Protein AF-A0A954ZCT4-F1 (afdb_monomer)

Radius of gyration: 52.87 Å; Cα contacts (8 Å, |Δi|>4): 113; chains: 1; bounding box: 126×52×164 Å

Solvent-accessible surface area (backbone atoms only — not comparable to full-atom values): 20091 Å² total; per-residue (Å²): 132,57,70,70,55,56,52,48,51,55,51,49,50,54,51,51,54,51,48,51,51,51,50,51,54,52,50,52,59,56,48,71,76,73,60,98,69,95,77,61,63,68,57,58,54,54,55,57,52,52,57,54,52,54,53,57,53,59,62,62,66,73,76,72,85,82,70,71,76,55,57,54,52,54,50,49,52,52,51,50,51,53,55,46,57,76,69,65,62,80,79,86,68,85,73,59,65,80,78,74,65,57,58,68,67,54,60,60,57,72,74,55,61,84,85,71,66,41,73,65,56,57,47,51,51,52,52,47,51,53,46,50,52,50,50,52,62,59,49,53,60,42,52,54,29,51,50,49,20,53,55,23,62,59,46,46,59,56,53,49,48,53,64,51,64,40,77,95,63,60,42,76,69,56,51,53,42,48,51,51,34,55,52,35,49,53,50,25,74,77,63,68,42,71,72,40,46,55,52,31,51,54,42,44,53,56,47,49,56,78,43,72,87,37,78,91,45,46,67,59,44,53,47,47,52,50,34,49,52,46,23,50,53,24,46,49,52,41,55,52,50,52,53,54,58,70,68,45,63,56,64,60,50,50,51,50,51,51,51,54,48,50,54,56,48,55,57,49,53,52,54,52,52,51,53,49,51,53,52,52,52,51,52,53,53,52,54,52,50,50,52,52,51,52,53,52,49,53,53,52,52,50,53,50,48,56,52,48,53,51,50,50,52,51,50,51,53,52,50,51,52,49,52,51,50,50,54,50,51,52,51,51,51,53,52,51,50,53,53,49,53,51,51,51,50,51,51,51,52,50,52,52,51,53,53,51,61,73,71,106

pLDDT: mean 76.85, std 21.65, range [31.95, 98.19]

Nearest PDB structures (foldseek):
  7zr1-assembly1_C  TM=1.776E-01  e=1.178E+00  Thermochaetoides thermophila

Mean predicted aligned error: 15.66 Å

Secondary structure (DSSP, 8-state):
--HHHHHHHHHHHHHHHHHHHHHHHHHHHHHHTT---TTSHHHHHHHHHHHHHHHHHHHHHTT----HHHHHHHHHHHHHHHHHHHTT----S---GGGT--HHHHHHHTTS-TTTS-HHHHHHHHHHHHHHHHHHHHHHHHHHHHHHHHHHHHHHHHHHHHHHH-TTT--HHHHHHHHHHHHHHHHHHHH--HHHHHHHHHHHHHHHHTTTT-GGGHHHHHHHHHHHHHHHHHHHHHHHHHHHHHHSTHHHHHHHHHHHHHHHHHHHHHHHHHHHHHHHHHHHHHHHHHHHHHHHHHHHHHHHHHHHHHHHHHHHHHHHHHHHHHHHHHHHHHHHHHHHHHHHHHHHHHHHHHHHHTT-

Foldseek 3Di:
DDPVVVVVVVVVLVVVLVVLVVVVVVVVVVVVVDDPDDPCVVVVVVVSVVVSVVSVVVVVVVPCPDQPPVVVVLVLVVVVVVLVVVLPDPPPDPPPPVVSPPVVLVSVLVPPDPPPCDPVLVVLVVVLVVLVVVLVVLVVVLVVLVVLQVVLLVVLLVLLCVQCVPPVRPDPVLVVLSVVLNVLSVVCVVPVDPVSLVVSLVSLVVSLVSCPVPPVCPVSSVVSNVSSVSNNVSSNSNVVSVVVSVPRCSVVSVVVSVVVSVVSSVVVVVVVVVVVVVVVVVVVVVVVVVVVVVVVVVVVVVVVVVVVVVVVVVVVVVVVVVVVVVVVVVVVVVVVVVVVVVVVVVVVVVVVVVVVVVVD

Sequence (360 aa):
MNNAQCSKAVFAGTLLSLAAVVVSATALVTADGRLGRHRDQSRLLGDAQRDVEAVLYATTATIQTNPHNFDLLTAAASELQQKLNVLGAPSSSSLNADALLDADALTSAARVDATLADASFRSLGRDFVREAAALLAEIEPLKSHAAIWRNSARYIPELIDHLASDERRASASRADAARHVLLALKSFEMRGSVALAERTSAQIDRYCQLFADDEHAADEVASLRRHAAAAISARQRIDEGLAQISQLPVLSNLAQLRTAHRAAGATLEGEVHEQRRWLTALAGALAAFALVSLWQLNRAARRLNDMNDSLVECVDERTGELLHRTAELERQTTELQVLRDAAVQATEAKSRFLANMSHE

Structure (mmCIF, N/CA/C/O backbone):
data_AF-A0A954ZCT4-F1
#
_entry.id   AF-A0A954ZCT4-F1
#
loop_
_atom_site.group_PDB
_atom_site.id
_atom_site.type_symbol
_atom_site.label_atom_id
_atom_site.label_alt_id
_atom_site.label_comp_id
_atom_site.label_asym_id
_atom_site.label_entity_id
_atom_site.label_seq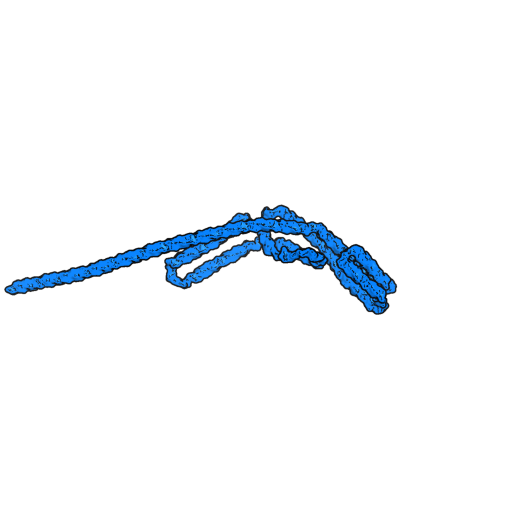_id
_atom_site.pdbx_PDB_ins_code
_atom_site.Cartn_x
_atom_site.Cartn_y
_atom_site.Cartn_z
_atom_site.occupancy
_atom_site.B_iso_or_equiv
_atom_site.auth_seq_id
_atom_site.auth_comp_id
_atom_site.auth_asym_id
_atom_site.auth_atom_id
_atom_site.pdbx_PDB_model_num
ATOM 1 N N . MET A 1 1 ? -10.484 22.111 11.979 1.00 44.56 1 MET A N 1
ATOM 2 C CA . MET A 1 1 ? -10.772 21.601 13.338 1.00 44.56 1 MET A CA 1
ATOM 3 C C . MET A 1 1 ? -9.443 21.225 13.960 1.00 44.56 1 MET A C 1
ATOM 5 O O . MET A 1 1 ? -8.741 20.418 13.371 1.00 44.56 1 MET A O 1
ATOM 9 N N . ASN A 1 2 ? -9.050 21.859 15.066 1.00 42.47 2 ASN A N 1
ATOM 10 C CA . ASN A 1 2 ? -7.742 21.612 15.694 1.00 42.47 2 ASN A CA 1
ATOM 11 C C . ASN A 1 2 ? -7.688 20.187 16.280 1.00 42.47 2 ASN A C 1
ATOM 13 O O . ASN A 1 2 ? -8.727 19.696 16.718 1.00 42.47 2 ASN A O 1
ATOM 17 N N . ASN A 1 3 ? -6.511 19.548 16.358 1.00 43.28 3 ASN A N 1
ATOM 18 C CA . ASN A 1 3 ? -6.318 18.190 16.916 1.00 43.28 3 ASN A CA 1
ATOM 19 C C . ASN A 1 3 ? -6.989 17.974 18.279 1.00 43.28 3 ASN A C 1
ATOM 21 O O . ASN A 1 3 ? -7.516 16.898 18.560 1.00 43.28 3 ASN A O 1
ATOM 25 N N . ALA A 1 4 ? -7.073 19.028 19.093 1.00 43.66 4 ALA A N 1
ATOM 26 C CA . ALA A 1 4 ? -7.805 19.002 20.352 1.00 43.66 4 ALA A CA 1
ATOM 27 C C . ALA A 1 4 ? -9.306 18.692 20.176 1.00 43.66 4 ALA A C 1
ATOM 29 O O . ALA A 1 4 ? -9.894 18.048 21.033 1.00 43.66 4 ALA A O 1
ATOM 30 N N . GLN A 1 5 ? -9.948 19.131 19.091 1.00 44.72 5 GLN A N 1
ATOM 31 C CA . GLN A 1 5 ? -11.361 18.861 18.802 1.00 44.72 5 GLN A CA 1
ATOM 32 C C . GLN A 1 5 ? -11.588 17.445 18.258 1.00 44.72 5 GLN A C 1
ATOM 34 O O . GLN A 1 5 ? -12.583 16.827 18.623 1.00 44.72 5 GLN A O 1
ATOM 39 N N . CYS A 1 6 ? -10.667 16.910 17.448 1.00 49.25 6 CYS A N 1
ATOM 40 C CA . CYS A 1 6 ? -10.772 15.538 16.938 1.00 49.25 6 CYS A CA 1
ATOM 41 C C . CYS A 1 6 ? -10.523 14.510 18.057 1.00 49.25 6 CYS A C 1
ATOM 43 O O . CYS A 1 6 ? -11.321 13.596 18.254 1.00 49.25 6 CYS A O 1
ATOM 45 N N . SER A 1 7 ? -9.501 14.743 18.890 1.00 51.09 7 SER A N 1
ATOM 46 C CA . SER A 1 7 ? -9.259 13.969 20.116 1.00 51.09 7 SER A CA 1
ATOM 47 C C . SER A 1 7 ? -10.454 14.030 21.077 1.00 51.09 7 SER A C 1
ATOM 49 O O . SER A 1 7 ? -10.893 12.994 21.572 1.00 51.09 7 SER A O 1
ATOM 51 N N . LYS A 1 8 ? -11.061 15.213 21.271 1.00 55.09 8 LYS A N 1
ATOM 52 C CA . LYS A 1 8 ? -12.284 15.364 22.081 1.00 55.09 8 LYS A CA 1
ATOM 53 C C . LYS A 1 8 ? -13.470 14.584 21.518 1.00 55.09 8 LYS A C 1
ATOM 55 O O . LYS A 1 8 ? -14.231 14.040 22.307 1.00 55.09 8 LYS A O 1
ATOM 60 N N . ALA A 1 9 ? -13.631 14.508 20.198 1.00 58.59 9 ALA A N 1
ATOM 61 C CA . ALA A 1 9 ? -14.719 13.755 19.577 1.00 58.59 9 ALA A CA 1
ATOM 62 C C . ALA A 1 9 ? -14.546 12.235 19.760 1.00 58.59 9 ALA A C 1
ATOM 64 O O . ALA A 1 9 ? -15.492 11.557 20.153 1.00 58.59 9 ALA A O 1
ATOM 65 N N . VAL A 1 10 ? -13.328 11.709 19.574 1.00 60.53 10 VAL A N 1
ATOM 66 C CA . VAL A 1 10 ? -13.023 10.284 19.816 1.00 60.53 10 VAL A CA 1
ATOM 67 C C . VAL A 1 10 ? -13.151 9.928 21.303 1.00 60.53 10 VAL A C 1
ATOM 69 O O . VAL A 1 10 ? -13.686 8.873 21.652 1.00 60.53 10 VAL A O 1
ATOM 72 N N . PHE A 1 11 ? -12.720 10.828 22.190 1.00 59.28 11 PHE A N 1
ATOM 73 C CA . PHE A 1 11 ? -12.845 10.667 23.639 1.00 59.28 11 PHE A CA 1
ATOM 74 C C . PHE A 1 11 ? -14.308 10.740 24.108 1.00 59.28 11 PHE A C 1
ATOM 76 O O . PHE A 1 11 ? -14.737 9.945 24.940 1.00 59.28 11 PHE A O 1
ATOM 83 N N . ALA A 1 12 ? -15.108 11.643 23.533 1.00 61.62 12 ALA A N 1
ATOM 84 C CA . ALA A 1 12 ? -16.543 11.724 23.799 1.00 61.62 12 ALA A CA 1
ATOM 85 C C . ALA A 1 12 ? -17.271 10.458 23.325 1.00 61.62 12 ALA A C 1
ATOM 87 O O . ALA A 1 12 ? -18.114 9.943 24.054 1.00 61.62 12 ALA A O 1
ATOM 88 N N . GLY A 1 13 ? -16.903 9.919 22.157 1.00 66.19 13 GLY A N 1
ATOM 89 C CA . GLY A 1 13 ? -17.447 8.662 21.641 1.00 66.19 13 GLY A CA 1
ATOM 90 C C . GLY A 1 13 ? -17.146 7.469 22.551 1.00 66.19 13 GLY A C 1
ATOM 91 O O . GLY A 1 13 ? -18.055 6.729 22.912 1.00 66.19 13 GLY A O 1
ATOM 92 N N . THR A 1 14 ? -15.896 7.314 22.999 1.00 63.22 14 THR A N 1
ATOM 93 C CA . THR A 1 14 ? -15.523 6.224 23.922 1.00 63.22 14 THR A CA 1
ATOM 94 C C . THR A 1 14 ? -16.185 6.360 25.293 1.00 63.22 14 THR A C 1
ATOM 96 O O . THR A 1 14 ? -16.639 5.354 25.839 1.00 63.22 14 THR A O 1
ATOM 99 N N . LEU A 1 15 ? -16.320 7.578 25.829 1.00 59.22 15 LEU A N 1
ATOM 100 C CA . LEU A 1 15 ? -17.065 7.817 27.070 1.00 59.22 15 LEU A CA 1
ATOM 101 C C . LEU A 1 15 ? -18.562 7.507 26.936 1.00 59.22 15 LEU A C 1
ATOM 103 O O . LEU A 1 15 ? -19.132 6.926 27.857 1.00 59.22 15 LEU A O 1
ATOM 107 N N . LEU A 1 16 ? -19.193 7.844 25.807 1.00 61.16 16 LEU A N 1
ATOM 108 C CA . LEU A 1 16 ? -20.601 7.526 25.538 1.00 61.16 16 LEU A CA 1
ATOM 109 C C . LEU A 1 16 ? -20.837 6.015 25.439 1.00 61.16 16 LEU A C 1
ATOM 111 O O . LEU A 1 16 ? -21.770 5.507 26.059 1.00 61.16 16 LEU A O 1
ATOM 115 N N . SER A 1 17 ? -19.964 5.286 24.740 1.00 58.50 17 SER A N 1
ATOM 116 C CA . SER A 1 17 ? -20.041 3.823 24.651 1.00 58.50 17 SER A CA 1
ATOM 117 C C . SER A 1 17 ? -19.852 3.161 26.016 1.00 58.50 17 SER A C 1
ATOM 119 O O . SER A 1 17 ? -20.577 2.232 26.369 1.00 58.50 17 SER A O 1
ATOM 121 N N . LEU A 1 18 ? -18.912 3.662 26.823 1.00 56.72 18 LEU A N 1
ATOM 122 C CA . LEU A 1 18 ? -18.672 3.138 28.164 1.00 56.72 18 LEU A CA 1
ATOM 123 C C . LEU A 1 18 ? -19.846 3.437 29.110 1.00 56.72 18 LEU A C 1
ATOM 125 O O . LEU A 1 18 ? -20.263 2.564 29.870 1.00 56.72 18 LEU A O 1
ATOM 129 N N . ALA A 1 19 ? -20.422 4.640 29.029 1.00 58.50 19 ALA A N 1
ATOM 130 C CA . ALA A 1 19 ? -21.625 5.003 29.770 1.00 58.50 19 ALA A CA 1
ATOM 131 C C . ALA A 1 19 ? -22.815 4.112 29.381 1.00 58.50 19 ALA A C 1
ATOM 133 O O . ALA A 1 19 ? -23.538 3.656 30.264 1.00 58.50 19 ALA A O 1
ATOM 134 N N . ALA A 1 20 ? -22.981 3.787 28.095 1.00 58.94 20 ALA A N 1
ATOM 135 C CA . ALA A 1 20 ? -24.028 2.879 27.627 1.00 58.94 20 ALA A CA 1
ATOM 136 C C . ALA A 1 20 ? -23.860 1.450 28.180 1.00 58.94 20 ALA A C 1
ATOM 138 O O . ALA A 1 20 ? -24.840 0.837 28.611 1.00 58.94 20 ALA A O 1
ATOM 139 N N . VAL A 1 21 ? -22.624 0.939 28.249 1.00 61.22 21 VAL A N 1
ATOM 140 C CA . VAL A 1 21 ? -22.321 -0.372 28.857 1.00 61.22 21 VAL A CA 1
ATOM 141 C C . VAL A 1 21 ? -22.617 -0.366 30.358 1.00 61.22 21 VAL A C 1
ATOM 143 O O . VAL A 1 21 ? -23.248 -1.295 30.859 1.00 61.22 21 VAL A O 1
ATOM 146 N N . VAL A 1 22 ? -22.223 0.690 31.076 1.00 57.97 22 VAL A N 1
ATOM 147 C CA . VAL A 1 22 ? -22.509 0.826 32.513 1.00 57.97 22 VAL A CA 1
ATOM 148 C C . VAL A 1 22 ? -24.014 0.917 32.759 1.00 57.97 22 VAL A C 1
ATOM 150 O O . VAL A 1 22 ? -24.528 0.194 33.609 1.00 57.97 22 VAL A O 1
ATOM 153 N N . VAL A 1 23 ? -24.750 1.732 32.000 1.00 62.53 23 VAL A N 1
ATOM 154 C CA . VAL A 1 23 ? -26.215 1.845 32.123 1.00 62.53 23 VAL A CA 1
ATOM 155 C C . VAL A 1 23 ? -26.893 0.502 31.847 1.00 62.53 23 VAL A C 1
ATOM 157 O O . VAL A 1 23 ? -27.760 0.096 32.617 1.00 62.53 23 VAL A O 1
ATOM 160 N N . SER A 1 24 ? -26.443 -0.232 30.827 1.00 58.62 24 SER A N 1
ATOM 161 C CA . SER A 1 24 ? -26.979 -1.558 30.497 1.00 58.62 24 SER A CA 1
ATOM 162 C C . SER A 1 24 ? -26.698 -2.586 31.598 1.00 58.62 24 SER A C 1
ATOM 164 O O . SER A 1 24 ? -27.596 -3.323 31.995 1.00 58.62 24 SER A O 1
ATOM 166 N N . ALA A 1 25 ? -25.487 -2.597 32.165 1.00 51.16 25 ALA A N 1
ATOM 167 C CA . ALA A 1 25 ? -25.132 -3.480 33.278 1.00 51.16 25 ALA A CA 1
ATOM 168 C C . ALA A 1 25 ? -25.910 -3.141 34.563 1.00 51.16 25 ALA A C 1
ATOM 170 O O . ALA A 1 25 ? -26.361 -4.036 35.277 1.00 51.16 25 ALA A O 1
ATOM 171 N N . THR A 1 26 ? -26.125 -1.851 34.835 1.00 51.84 26 THR A N 1
ATOM 172 C CA . THR A 1 26 ? -26.901 -1.394 35.999 1.00 51.84 26 THR A CA 1
ATOM 173 C C . THR A 1 26 ? -28.388 -1.729 35.841 1.00 51.84 26 THR A C 1
ATOM 175 O O . THR A 1 26 ? -29.033 -2.146 36.805 1.00 51.84 26 THR A O 1
ATOM 178 N N . ALA A 1 27 ? -28.928 -1.613 34.623 1.00 54.88 27 ALA A N 1
ATOM 179 C CA . ALA A 1 27 ? -30.288 -2.037 34.290 1.00 54.88 27 ALA A CA 1
ATOM 180 C C . ALA A 1 27 ? -30.466 -3.559 34.438 1.00 54.88 27 ALA A C 1
ATOM 182 O O . ALA A 1 27 ? -31.489 -4.010 34.946 1.00 54.88 27 ALA A O 1
ATOM 183 N N . LEU A 1 28 ? -29.448 -4.350 34.075 1.00 50.09 28 LEU A N 1
ATOM 184 C CA . LEU A 1 28 ? -29.464 -5.806 34.230 1.00 50.09 28 LEU A CA 1
ATOM 185 C C . LEU A 1 28 ? -29.531 -6.224 35.710 1.00 50.09 28 LEU A C 1
ATOM 187 O O . LEU A 1 28 ? -30.365 -7.042 36.085 1.00 50.09 28 LEU A O 1
ATOM 191 N N . VAL A 1 29 ? -28.703 -5.608 36.562 1.00 47.66 29 VAL A N 1
ATOM 192 C CA . VAL A 1 29 ? -28.652 -5.893 38.010 1.00 47.66 29 VAL A CA 1
ATOM 193 C C . VAL A 1 29 ? -29.926 -5.435 38.730 1.00 47.66 29 VAL A C 1
ATOM 195 O O . VAL A 1 29 ? -30.387 -6.092 39.660 1.00 47.66 29 VAL A O 1
ATOM 198 N N . THR A 1 30 ? -30.532 -4.324 38.303 1.00 50.66 30 THR A N 1
ATOM 199 C CA . THR A 1 30 ? -31.789 -3.835 38.900 1.00 50.66 30 THR A CA 1
ATOM 200 C C . THR A 1 30 ? -33.023 -4.604 38.426 1.00 50.66 30 THR A C 1
ATOM 202 O O . THR A 1 30 ? -33.986 -4.718 39.187 1.00 50.66 30 THR A O 1
ATOM 205 N N . ALA A 1 31 ? -33.000 -5.174 37.218 1.00 50.91 31 ALA A N 1
ATOM 206 C CA . ALA A 1 31 ? -34.069 -6.035 36.715 1.00 50.91 31 ALA A CA 1
ATOM 207 C C . ALA A 1 31 ? -34.114 -7.399 37.432 1.00 50.91 31 ALA A C 1
ATOM 209 O O . ALA A 1 31 ? -35.205 -7.910 37.695 1.00 50.91 31 ALA A O 1
ATOM 210 N N . ASP A 1 32 ? -32.954 -7.945 37.810 1.00 45.56 32 ASP A N 1
ATOM 211 C CA . ASP A 1 32 ? -32.838 -9.254 38.472 1.00 45.56 32 ASP A CA 1
ATOM 212 C C . ASP A 1 32 ? -33.428 -9.256 39.898 1.00 45.56 32 ASP A C 1
ATOM 214 O O . ASP A 1 32 ? -33.952 -10.256 40.377 1.00 45.56 32 ASP A O 1
ATOM 218 N N . GLY A 1 33 ? -33.447 -8.095 40.561 1.00 45.91 33 GLY A N 1
ATOM 219 C CA . GLY A 1 33 ? -34.008 -7.946 41.907 1.00 45.91 33 GLY A CA 1
ATOM 220 C C . GLY A 1 33 ? -35.531 -7.772 41.981 1.00 45.91 33 GLY A C 1
ATOM 221 O O . GLY A 1 33 ? -36.063 -7.710 43.089 1.00 45.91 33 GLY A O 1
ATOM 222 N N . ARG A 1 34 ? -36.255 -7.632 40.855 1.00 46.16 34 ARG A N 1
ATOM 223 C CA . ARG A 1 34 ? -37.687 -7.252 40.885 1.00 46.16 34 ARG A CA 1
ATOM 224 C C . ARG A 1 34 ? -38.663 -8.118 40.094 1.00 46.16 34 ARG A C 1
ATOM 226 O O . ARG A 1 34 ? -39.861 -7.959 40.319 1.00 46.16 34 ARG A O 1
ATOM 233 N N . LEU A 1 35 ? -38.241 -9.012 39.198 1.00 42.53 35 LEU A N 1
ATOM 234 C CA . LEU A 1 35 ? -39.195 -9.656 38.283 1.00 42.53 35 LEU A CA 1
ATOM 235 C C . LEU A 1 35 ? -38.937 -11.150 38.064 1.00 42.53 35 LEU A C 1
ATOM 237 O O . LEU A 1 35 ? -38.220 -11.568 37.161 1.00 42.53 35 LEU A O 1
ATOM 241 N N . GLY A 1 36 ? -39.670 -11.972 38.816 1.00 47.09 36 GLY A N 1
ATOM 242 C CA . GLY A 1 36 ? -39.979 -13.332 38.393 1.00 47.09 36 GLY A CA 1
ATOM 243 C C . GLY A 1 36 ? -40.938 -13.313 37.199 1.00 47.09 36 GLY A C 1
ATOM 244 O O . GLY A 1 36 ? -42.141 -13.171 37.398 1.00 47.09 36 GLY A O 1
ATOM 245 N N . ARG A 1 37 ? -40.413 -13.446 35.969 1.00 48.56 37 ARG A N 1
ATOM 246 C CA . ARG A 1 37 ? -41.017 -14.151 34.808 1.00 48.56 37 ARG A CA 1
ATOM 247 C C . ARG A 1 37 ? -40.144 -14.001 33.549 1.00 48.56 37 ARG A C 1
ATOM 249 O O . ARG A 1 37 ? -39.888 -12.915 33.050 1.00 48.56 37 ARG A O 1
ATOM 256 N N . HIS A 1 38 ? -39.758 -15.150 33.002 1.00 47.34 38 HIS A N 1
ATOM 257 C CA . HIS A 1 38 ? -38.598 -15.387 32.134 1.00 47.34 38 HIS A CA 1
ATOM 258 C C . HIS A 1 38 ? -38.736 -15.059 30.625 1.00 47.34 38 HIS A C 1
ATOM 260 O O . HIS A 1 38 ? -37.928 -15.552 29.842 1.00 47.34 38 HIS A O 1
ATOM 266 N N . ARG A 1 39 ? -39.739 -14.295 30.157 1.00 49.78 39 ARG A N 1
ATOM 267 C CA . ARG A 1 39 ? -40.029 -14.194 28.699 1.00 49.78 39 ARG A CA 1
ATOM 268 C C . ARG A 1 39 ? -39.690 -12.878 27.987 1.00 49.78 39 ARG A C 1
ATOM 270 O O . ARG A 1 39 ? -39.551 -12.921 26.770 1.00 49.78 39 ARG A O 1
ATOM 277 N N . ASP A 1 40 ? -39.463 -11.771 28.693 1.00 51.38 40 ASP A N 1
ATOM 278 C CA . ASP A 1 40 ? -39.169 -10.474 28.045 1.00 51.38 40 ASP A CA 1
ATOM 279 C C . ASP A 1 40 ? -37.678 -10.076 28.044 1.00 51.38 40 ASP A C 1
ATOM 281 O O . ASP A 1 40 ? -37.272 -9.181 27.302 1.00 51.38 40 ASP A O 1
ATOM 285 N N . GLN A 1 41 ? -36.822 -10.787 28.789 1.00 46.06 41 GLN A N 1
ATOM 286 C CA . GLN A 1 41 ? -35.384 -10.483 28.883 1.00 46.06 41 GLN A CA 1
ATOM 287 C C . GLN A 1 41 ? -34.619 -10.669 27.561 1.00 46.06 41 GLN A C 1
ATOM 289 O O . GLN A 1 41 ? -33.707 -9.899 27.272 1.00 46.06 41 GLN A O 1
ATOM 294 N N . SER A 1 42 ? -34.988 -11.644 26.723 1.00 46.44 42 SER A N 1
ATOM 295 C CA . SER A 1 42 ? -34.257 -11.921 25.476 1.00 46.44 42 SER A CA 1
ATOM 296 C C . SER A 1 42 ? -34.497 -10.878 24.380 1.00 46.44 42 SER A C 1
ATOM 298 O O . SER A 1 42 ? -33.647 -10.706 23.511 1.00 46.44 42 SER A O 1
ATOM 300 N N . ARG A 1 43 ? -35.635 -10.168 24.409 1.00 51.72 43 ARG A N 1
ATOM 301 C CA . ARG A 1 43 ? -35.921 -9.075 23.463 1.00 51.72 43 ARG A CA 1
ATOM 302 C C . ARG A 1 43 ? -35.148 -7.809 23.821 1.00 51.72 43 ARG A C 1
ATOM 304 O O . ARG A 1 43 ? -34.496 -7.243 22.954 1.00 51.72 43 ARG A O 1
ATOM 311 N N . LEU A 1 44 ? -35.131 -7.443 25.102 1.00 46.62 44 LEU A N 1
ATOM 312 C CA . LEU A 1 44 ? -34.395 -6.272 25.591 1.00 46.62 44 LEU A CA 1
ATOM 313 C C . LEU A 1 44 ? -32.874 -6.400 25.391 1.00 46.62 44 LEU A C 1
ATOM 315 O O . LEU A 1 44 ? -32.221 -5.424 25.034 1.00 46.62 44 LEU A O 1
ATOM 319 N N . LEU A 1 45 ? -32.317 -7.607 25.547 1.00 43.22 45 LEU A N 1
ATOM 320 C CA . LEU A 1 45 ? -30.908 -7.893 25.236 1.00 43.22 45 LEU A CA 1
ATOM 321 C C . LEU A 1 45 ? -30.593 -7.791 23.733 1.00 43.22 45 LEU A C 1
ATOM 323 O O . LEU A 1 45 ? -29.524 -7.309 23.367 1.00 43.22 45 LEU A O 1
ATOM 327 N N . GLY A 1 46 ? -31.519 -8.211 22.865 1.00 48.94 46 GLY A N 1
ATOM 328 C CA . GLY A 1 46 ? -31.339 -8.147 21.412 1.00 48.94 46 GLY A CA 1
ATOM 329 C C . GLY A 1 46 ? -31.382 -6.723 20.851 1.00 48.94 46 GLY A C 1
ATOM 330 O O . GLY A 1 46 ? -30.616 -6.403 19.943 1.00 48.94 46 GLY A O 1
ATOM 331 N N . ASP A 1 47 ? -32.235 -5.863 21.407 1.00 49.38 47 ASP A N 1
ATOM 332 C CA . ASP A 1 47 ? -32.358 -4.473 20.954 1.00 49.38 47 ASP A CA 1
ATOM 333 C C . ASP A 1 47 ? -31.173 -3.616 21.441 1.00 49.38 47 ASP A C 1
ATOM 335 O O . ASP A 1 47 ? -30.581 -2.885 20.648 1.00 49.38 47 ASP A O 1
ATOM 339 N N . ALA A 1 48 ? -30.709 -3.813 22.683 1.00 43.50 48 ALA A N 1
ATOM 340 C CA . ALA A 1 48 ? -29.514 -3.140 23.204 1.00 43.50 48 ALA A CA 1
ATOM 341 C C . ALA A 1 48 ? -28.228 -3.505 22.431 1.00 43.50 48 ALA A C 1
ATOM 343 O O . ALA A 1 48 ? -27.344 -2.666 22.260 1.00 43.50 48 ALA A O 1
ATOM 344 N N . GLN A 1 49 ? -28.118 -4.742 21.931 1.00 44.06 49 GLN A N 1
ATOM 345 C CA . GLN A 1 49 ? -26.974 -5.169 21.121 1.00 44.06 49 GLN A CA 1
ATOM 346 C C . GLN A 1 49 ? -26.966 -4.517 19.724 1.00 44.06 49 GLN A C 1
ATOM 348 O O . GLN A 1 49 ? -25.903 -4.111 19.251 1.00 44.06 49 GLN A O 1
ATOM 353 N N . ARG A 1 50 ? -28.132 -4.356 19.079 1.00 48.19 50 ARG A N 1
ATOM 354 C CA . ARG A 1 50 ? -28.235 -3.703 17.757 1.00 48.19 50 ARG A CA 1
ATOM 355 C C . ARG A 1 50 ? -27.899 -2.217 17.803 1.00 48.19 50 ARG A C 1
ATOM 357 O O . ARG A 1 50 ? -27.238 -1.719 16.892 1.00 48.19 50 ARG A O 1
ATOM 364 N N . ASP A 1 51 ? -28.309 -1.525 18.861 1.00 44.72 51 ASP A N 1
ATOM 365 C CA . ASP A 1 51 ? -28.033 -0.094 19.010 1.00 44.72 51 ASP A CA 1
ATOM 366 C C . ASP A 1 51 ? -26.530 0.178 19.207 1.00 44.72 51 ASP A C 1
ATOM 368 O O . ASP A 1 51 ? -25.997 1.160 18.686 1.00 44.72 51 ASP A O 1
ATOM 372 N N . VAL A 1 52 ? -25.805 -0.733 19.868 1.00 43.03 52 VAL A N 1
ATOM 373 C CA . VAL A 1 52 ? -24.340 -0.658 20.010 1.00 43.03 52 VAL A CA 1
ATOM 374 C C . VAL A 1 52 ? -23.621 -0.899 18.673 1.00 43.03 52 VAL A C 1
ATOM 376 O O . VAL A 1 52 ? -22.667 -0.186 18.351 1.00 43.03 52 VAL A O 1
ATOM 379 N N . GLU A 1 53 ? -24.083 -1.853 17.858 1.00 44.44 53 GLU A N 1
ATOM 380 C CA . GLU A 1 53 ? -23.500 -2.130 16.534 1.00 44.44 53 GLU A CA 1
ATOM 381 C C . GLU A 1 53 ? -23.716 -0.976 15.539 1.00 44.44 53 GLU A C 1
ATOM 383 O O . GLU A 1 53 ? -22.796 -0.617 14.796 1.00 44.44 53 GLU A O 1
ATOM 388 N N . ALA A 1 54 ? -24.889 -0.333 15.560 1.00 45.53 54 ALA A N 1
ATOM 389 C CA . ALA A 1 54 ? -25.203 0.802 14.689 1.00 45.53 54 ALA A CA 1
ATOM 390 C C . ALA A 1 54 ? -24.304 2.025 14.960 1.00 45.53 54 ALA A C 1
ATOM 392 O O . ALA A 1 54 ? -23.845 2.694 14.028 1.00 45.53 54 ALA A O 1
ATOM 393 N N . VAL A 1 55 ? -23.991 2.289 16.233 1.00 40.66 55 VAL A N 1
ATOM 394 C CA . VAL A 1 55 ? -23.107 3.393 16.644 1.00 40.66 55 VAL A CA 1
ATOM 395 C C . VAL A 1 55 ? -21.652 3.128 16.237 1.00 40.66 55 VAL A C 1
ATOM 397 O O . VAL A 1 55 ? -20.970 4.039 15.758 1.00 40.66 55 VAL A O 1
ATOM 400 N N . LEU A 1 56 ? -21.176 1.882 16.331 1.00 40.91 56 LEU A N 1
ATOM 401 C CA . LEU A 1 56 ? -19.837 1.492 15.863 1.00 40.91 56 LEU A CA 1
ATOM 402 C C . LEU A 1 56 ? -19.680 1.668 14.342 1.00 40.91 56 LEU A C 1
ATOM 404 O O . LEU A 1 56 ? -18.656 2.182 13.879 1.00 40.91 56 LEU A O 1
ATOM 408 N N . TYR A 1 57 ? -20.707 1.323 13.561 1.00 44.59 57 TYR A N 1
ATOM 409 C CA . TYR A 1 57 ? -20.677 1.465 12.101 1.00 44.59 57 TYR A CA 1
ATOM 410 C C . TYR A 1 57 ? -20.670 2.933 11.645 1.00 44.59 57 TYR A C 1
ATOM 412 O O . TYR A 1 57 ? -19.859 3.319 10.799 1.00 44.59 57 TYR A O 1
ATOM 420 N N . ALA A 1 58 ? -21.510 3.782 12.246 1.00 35.66 58 ALA A N 1
ATOM 421 C CA . ALA A 1 58 ? -21.587 5.207 11.912 1.00 35.66 58 ALA A CA 1
ATOM 422 C C . ALA A 1 58 ? -20.295 5.976 12.263 1.00 35.66 58 ALA A C 1
ATOM 424 O O . ALA A 1 58 ? -19.868 6.876 11.533 1.00 35.66 58 ALA A O 1
ATOM 425 N N . THR A 1 59 ? -19.615 5.578 13.342 1.00 36.16 59 THR A N 1
ATOM 426 C CA . THR A 1 59 ? -18.353 6.205 13.774 1.00 36.16 59 THR A CA 1
ATOM 427 C C . THR A 1 59 ? -17.192 5.873 12.826 1.00 36.16 59 THR A C 1
ATOM 429 O O . THR A 1 59 ? -16.313 6.703 12.604 1.00 36.16 59 THR A O 1
ATOM 432 N N . THR A 1 60 ? -17.224 4.696 12.194 1.00 35.69 60 THR A N 1
ATOM 433 C CA . THR A 1 60 ? -16.187 4.236 11.254 1.00 35.69 60 THR A CA 1
ATOM 434 C C . THR A 1 60 ? -16.308 4.918 9.881 1.00 35.69 60 THR A C 1
ATOM 436 O O . THR A 1 60 ? -15.298 5.245 9.257 1.00 35.69 60 THR A O 1
ATOM 439 N N . ALA A 1 61 ? -17.533 5.229 9.441 1.00 33.69 61 ALA A N 1
ATOM 440 C CA . ALA A 1 61 ? -17.809 5.862 8.146 1.00 33.69 61 ALA A CA 1
ATOM 441 C C . ALA A 1 61 ? -17.432 7.360 8.072 1.00 33.69 61 ALA A C 1
ATOM 443 O O . ALA A 1 61 ? -17.210 7.898 6.990 1.00 33.69 61 ALA A O 1
ATOM 444 N N . THR A 1 62 ? -17.307 8.047 9.211 1.00 31.95 62 THR A N 1
ATOM 445 C CA . THR A 1 62 ? -17.124 9.514 9.251 1.00 31.95 62 THR A CA 1
ATOM 446 C C . THR A 1 62 ? -15.646 9.954 9.120 1.00 31.95 62 THR A C 1
ATOM 448 O O . THR A 1 62 ? -15.346 11.141 9.057 1.00 31.95 62 THR A O 1
ATOM 451 N N . ILE A 1 63 ? -14.692 9.015 9.025 1.00 37.09 63 ILE A N 1
ATOM 452 C CA . ILE A 1 63 ? -13.232 9.282 9.041 1.00 37.09 63 ILE A CA 1
ATOM 453 C C . ILE A 1 63 ? -12.610 9.272 7.610 1.00 37.09 63 ILE A C 1
ATOM 455 O O . ILE A 1 63 ? -11.392 9.347 7.442 1.00 37.09 63 ILE A O 1
ATOM 459 N N . GLN A 1 64 ? -13.408 9.176 6.538 1.00 38.28 64 GLN A N 1
ATOM 460 C CA . GLN A 1 64 ? -12.931 8.783 5.191 1.00 38.28 64 GLN A CA 1
ATOM 461 C C . GLN A 1 64 ? -12.810 9.871 4.095 1.00 38.28 64 GLN A C 1
ATOM 463 O O . GLN A 1 64 ? -12.592 9.535 2.936 1.00 38.28 64 GLN A O 1
ATOM 468 N N . THR A 1 65 ? -12.867 11.169 4.393 1.00 35.28 65 THR A N 1
ATOM 469 C CA . THR A 1 65 ? -12.804 12.232 3.357 1.00 35.28 65 THR A CA 1
ATOM 470 C C . THR A 1 65 ? -11.526 13.075 3.545 1.00 35.28 65 THR A C 1
ATOM 472 O O . THR A 1 65 ? -11.464 13.824 4.511 1.00 35.28 65 THR A O 1
ATOM 475 N N . ASN A 1 66 ? -10.440 13.042 2.756 1.00 44.94 66 ASN A N 1
ATOM 476 C CA . ASN A 1 66 ? -10.307 12.998 1.297 1.00 44.94 66 ASN A CA 1
ATOM 477 C C . ASN A 1 66 ? -8.826 12.655 0.893 1.00 44.94 66 ASN A C 1
ATOM 479 O O . ASN A 1 66 ? -7.960 13.520 1.033 1.00 44.94 66 ASN A O 1
ATOM 483 N N . PRO A 1 67 ? -8.514 11.420 0.438 1.00 43.00 67 PRO A N 1
ATOM 484 C CA . PRO A 1 67 ? -7.153 10.920 0.129 1.00 43.00 67 PRO A CA 1
ATOM 485 C C . PRO A 1 67 ? -6.663 11.101 -1.331 1.00 43.00 67 PRO A C 1
ATOM 487 O O . PRO A 1 67 ? -5.521 10.774 -1.654 1.00 43.00 67 PRO A O 1
ATOM 490 N N . HIS A 1 68 ? -7.475 11.666 -2.227 1.00 38.78 68 HIS A N 1
ATOM 491 C CA . HIS A 1 68 ? -7.286 11.500 -3.677 1.00 38.78 68 HIS A CA 1
ATOM 492 C C . HIS A 1 68 ? -6.064 12.169 -4.336 1.00 38.78 68 HIS A C 1
ATOM 494 O O . HIS A 1 68 ? -5.731 11.818 -5.464 1.00 38.78 68 HIS A O 1
ATOM 500 N N . ASN A 1 69 ? -5.357 13.092 -3.679 1.00 41.34 69 ASN A N 1
ATOM 501 C CA . ASN A 1 69 ? -4.189 13.742 -4.297 1.00 41.34 69 ASN A CA 1
ATOM 502 C C . ASN A 1 69 ? -2.895 12.918 -4.204 1.00 41.34 69 ASN A C 1
ATOM 504 O O . ASN A 1 69 ? -1.982 13.145 -4.996 1.00 41.34 69 ASN A O 1
ATOM 508 N N . PHE A 1 70 ? -2.795 11.982 -3.256 1.00 43.53 70 PHE A N 1
ATOM 509 C CA . PHE A 1 70 ? -1.574 11.193 -3.055 1.00 43.53 70 PHE A CA 1
ATOM 510 C C . PHE A 1 70 ? -1.588 9.903 -3.877 1.00 43.53 70 PHE A C 1
ATOM 512 O O . PHE A 1 70 ? -0.572 9.569 -4.476 1.00 43.53 70 PHE A O 1
ATOM 519 N N . ASP A 1 71 ? -2.758 9.273 -4.024 1.00 45.81 71 ASP A N 1
ATOM 520 C CA . ASP A 1 71 ? -2.971 8.127 -4.920 1.00 45.81 71 ASP A CA 1
ATOM 521 C C . ASP A 1 71 ? -2.553 8.443 -6.363 1.00 45.81 71 ASP A C 1
ATOM 523 O O . ASP A 1 71 ? -1.994 7.594 -7.054 1.00 45.81 71 ASP A O 1
ATOM 527 N N . LEU A 1 72 ? -2.748 9.694 -6.801 1.00 46.16 72 LEU A N 1
ATOM 528 C CA . LEU A 1 72 ? -2.307 10.178 -8.110 1.00 46.16 72 LEU A CA 1
ATOM 529 C C . LEU A 1 72 ? -0.776 10.214 -8.248 1.00 46.16 72 LEU A C 1
ATOM 531 O O . LEU A 1 72 ? -0.263 9.931 -9.327 1.00 46.16 72 LEU A O 1
ATOM 535 N N . LEU A 1 73 ? -0.033 10.524 -7.179 1.00 45.03 73 LEU A N 1
ATOM 536 C CA . LEU A 1 73 ? 1.436 10.550 -7.191 1.00 45.03 73 LEU A CA 1
ATOM 537 C C . LEU A 1 73 ? 2.029 9.138 -7.157 1.00 45.03 73 LEU A C 1
ATOM 539 O O . LEU A 1 73 ? 2.992 8.865 -7.873 1.00 45.03 73 LEU A O 1
ATOM 543 N N . THR A 1 74 ? 1.447 8.227 -6.375 1.00 49.28 74 THR A N 1
ATOM 544 C CA . THR A 1 74 ? 1.859 6.815 -6.338 1.00 49.28 74 THR A CA 1
ATOM 545 C C . THR A 1 74 ? 1.516 6.098 -7.641 1.00 49.28 74 THR A C 1
ATOM 547 O O . THR A 1 74 ? 2.344 5.345 -8.152 1.00 49.28 74 THR A O 1
ATOM 550 N N . ALA A 1 75 ? 0.341 6.373 -8.220 1.00 51.66 75 ALA A N 1
ATOM 551 C CA . ALA A 1 75 ? -0.036 5.887 -9.545 1.00 51.66 75 ALA A CA 1
ATOM 552 C C . ALA A 1 75 ? 0.888 6.449 -10.636 1.00 51.66 75 ALA A C 1
ATOM 554 O O . ALA A 1 75 ? 1.356 5.697 -11.486 1.00 51.66 75 ALA A O 1
ATOM 555 N N . ALA A 1 76 ? 1.233 7.739 -10.576 1.00 47.56 76 ALA A N 1
ATOM 556 C CA . ALA A 1 76 ? 2.180 8.334 -11.515 1.00 47.56 76 ALA A CA 1
ATOM 557 C C . ALA A 1 76 ? 3.584 7.715 -11.390 1.00 47.56 76 ALA A C 1
ATOM 559 O O . ALA A 1 76 ? 4.214 7.433 -12.406 1.00 47.56 76 ALA A O 1
ATOM 560 N N . ALA A 1 77 ? 4.073 7.455 -10.171 1.00 47.81 77 ALA A N 1
ATOM 561 C CA . ALA A 1 77 ? 5.379 6.833 -9.945 1.00 47.81 77 ALA A CA 1
ATOM 562 C C . ALA A 1 77 ? 5.428 5.366 -10.413 1.00 47.81 77 ALA A C 1
ATOM 564 O O . ALA A 1 77 ? 6.417 4.951 -11.024 1.00 47.81 77 ALA A O 1
ATOM 565 N N . SER A 1 78 ? 4.367 4.587 -10.173 1.00 51.38 78 SER A N 1
ATOM 566 C CA . SER A 1 78 ? 4.274 3.197 -10.639 1.00 51.38 78 SER A CA 1
ATOM 567 C C . SER A 1 78 ? 4.132 3.112 -12.163 1.00 51.38 78 SER A C 1
ATOM 569 O O . SER A 1 78 ? 4.801 2.292 -12.795 1.00 51.38 78 SER A O 1
ATOM 571 N N . GLU A 1 79 ? 3.362 4.014 -12.775 1.00 52.25 79 GLU A N 1
ATOM 572 C CA . GLU A 1 79 ? 3.238 4.131 -14.229 1.00 52.25 79 GLU A CA 1
ATOM 573 C C . GLU A 1 79 ? 4.575 4.530 -14.879 1.00 52.25 79 GLU A C 1
ATOM 575 O O . GLU A 1 79 ? 4.953 3.989 -15.921 1.00 52.25 79 GLU A O 1
ATOM 580 N N . LEU A 1 80 ? 5.336 5.433 -14.252 1.00 47.97 80 LEU A N 1
ATOM 581 C CA . LEU A 1 80 ? 6.658 5.851 -14.725 1.00 47.97 80 LEU A CA 1
ATOM 582 C C . LEU A 1 80 ? 7.665 4.690 -14.649 1.00 47.97 80 LEU A C 1
ATOM 584 O O . LEU A 1 80 ? 8.385 4.442 -15.617 1.00 47.97 80 LEU A O 1
ATOM 588 N N . GLN A 1 81 ? 7.643 3.903 -13.567 1.00 50.19 81 GLN A N 1
ATOM 589 C CA . GLN A 1 81 ? 8.458 2.690 -13.433 1.00 50.19 81 GLN A CA 1
ATOM 590 C C . GLN A 1 81 ? 8.083 1.621 -14.472 1.00 50.19 81 GLN A C 1
ATOM 592 O O . GLN A 1 81 ? 8.960 1.016 -15.091 1.00 50.19 81 GLN A O 1
ATOM 597 N N . GLN A 1 82 ? 6.787 1.400 -14.708 1.00 55.94 82 GLN A N 1
ATOM 598 C CA . GLN A 1 82 ? 6.312 0.465 -15.728 1.00 55.94 82 GLN A CA 1
ATOM 599 C C . GLN A 1 82 ? 6.774 0.894 -17.128 1.00 55.94 82 GLN A C 1
ATOM 601 O O . GLN A 1 82 ? 7.254 0.064 -17.903 1.00 55.94 82 GLN A O 1
ATOM 606 N N . LYS A 1 83 ? 6.700 2.195 -17.438 1.00 49.72 83 LYS A N 1
ATOM 607 C CA . LYS A 1 83 ? 7.192 2.761 -18.703 1.00 49.72 83 LYS A CA 1
ATOM 608 C C . LYS A 1 83 ? 8.711 2.618 -18.850 1.00 49.72 83 LYS A C 1
ATOM 610 O O . LYS A 1 83 ? 9.165 2.275 -19.938 1.00 49.72 83 LYS A O 1
ATOM 615 N N . LEU A 1 84 ? 9.485 2.798 -17.776 1.00 47.09 84 LEU A N 1
ATOM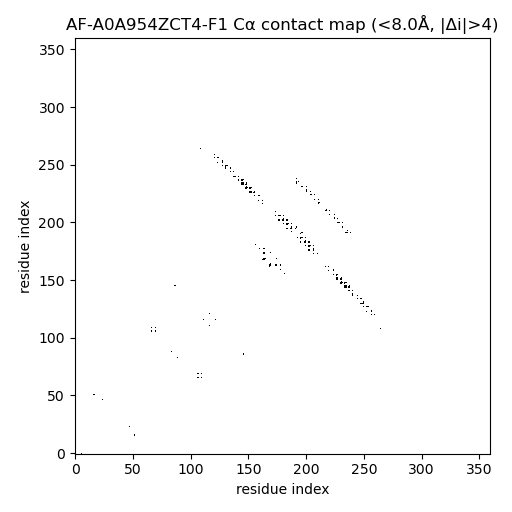 616 C CA . LEU A 1 84 ? 10.940 2.578 -17.773 1.00 47.09 84 LEU A CA 1
ATOM 617 C C . LEU A 1 84 ? 11.315 1.104 -18.006 1.00 47.09 84 LEU A C 1
ATOM 619 O O . LEU A 1 84 ? 12.231 0.821 -18.778 1.00 47.09 84 LEU A O 1
ATOM 623 N N . ASN A 1 85 ? 10.571 0.157 -17.427 1.00 50.50 85 ASN A N 1
ATOM 624 C CA . ASN A 1 85 ? 10.798 -1.277 -17.643 1.00 50.50 85 ASN A CA 1
ATOM 625 C C . ASN A 1 85 ? 10.540 -1.695 -19.107 1.00 50.50 85 ASN A C 1
ATOM 627 O O . ASN A 1 85 ? 11.278 -2.506 -19.663 1.00 50.50 85 ASN A O 1
ATOM 631 N N . VAL A 1 86 ? 9.540 -1.101 -19.770 1.00 52.84 86 VAL A N 1
ATOM 632 C CA . VAL A 1 86 ? 9.238 -1.342 -21.200 1.00 52.84 86 VAL A CA 1
ATOM 633 C C . VAL A 1 86 ? 10.332 -0.797 -22.136 1.00 52.84 86 VAL A C 1
ATOM 635 O O . VAL A 1 86 ? 10.461 -1.257 -23.277 1.00 52.84 86 VAL A O 1
ATOM 638 N N . LEU A 1 87 ? 11.141 0.159 -21.669 1.00 43.47 87 LEU A N 1
ATOM 639 C CA . LEU A 1 87 ? 12.270 0.727 -22.414 1.00 43.47 87 LEU A CA 1
ATOM 640 C C . LEU A 1 87 ? 13.557 -0.115 -22.313 1.00 43.47 87 LEU A C 1
ATOM 642 O O . LEU A 1 87 ? 14.533 0.205 -22.985 1.00 43.47 87 LEU A O 1
ATOM 646 N N . GLY A 1 88 ? 13.558 -1.219 -21.553 1.00 40.16 88 GLY A N 1
ATOM 647 C CA . GLY A 1 88 ? 14.678 -2.166 -21.521 1.00 40.16 88 GLY A CA 1
ATOM 648 C C . GLY A 1 88 ? 15.888 -1.698 -20.707 1.00 40.16 88 GLY A C 1
ATOM 649 O O . GLY A 1 88 ? 17.006 -2.134 -20.982 1.00 40.16 88 GLY A O 1
ATOM 650 N N . ALA A 1 89 ? 15.684 -0.827 -19.712 1.00 42.31 89 ALA A N 1
ATOM 651 C CA . ALA A 1 89 ? 16.721 -0.515 -18.732 1.00 42.31 89 ALA A CA 1
ATOM 652 C C . ALA A 1 89 ? 17.176 -1.815 -18.025 1.00 42.31 89 ALA A C 1
ATOM 654 O O . ALA A 1 89 ? 16.323 -2.611 -17.620 1.00 42.31 89 ALA A O 1
ATOM 655 N N . PRO A 1 90 ? 18.491 -2.077 -17.894 1.00 39.44 90 PRO A N 1
ATOM 656 C CA . PRO A 1 90 ? 18.992 -3.322 -17.324 1.00 39.44 90 PRO A CA 1
ATOM 657 C C . PRO A 1 90 ? 18.502 -3.494 -15.881 1.00 39.44 90 PRO A C 1
ATOM 659 O O . PRO A 1 90 ? 18.751 -2.666 -15.009 1.00 39.44 90 PRO A O 1
ATOM 662 N N . SER A 1 91 ? 17.826 -4.613 -15.634 1.00 41.56 91 SER A N 1
ATOM 663 C CA . SER A 1 91 ? 17.180 -5.018 -14.381 1.00 41.56 91 SER A CA 1
ATOM 664 C C . SER A 1 91 ? 18.154 -5.404 -13.254 1.00 41.56 91 SER A C 1
ATOM 666 O O . SER A 1 91 ? 17.818 -6.212 -12.392 1.00 41.56 91 SER A O 1
ATOM 668 N N . SER A 1 92 ? 19.378 -4.868 -13.245 1.00 37.91 92 SER A N 1
ATOM 669 C CA . SER A 1 92 ? 20.405 -5.212 -12.251 1.00 37.91 92 SER A CA 1
ATOM 670 C C . SER A 1 92 ? 20.247 -4.492 -10.906 1.00 37.91 92 SER A C 1
ATOM 672 O O . SER A 1 92 ? 21.037 -4.737 -9.998 1.00 37.91 92 SER A O 1
ATOM 674 N N . SER A 1 93 ? 19.239 -3.633 -10.738 1.00 38.94 93 SER A N 1
ATOM 675 C CA . SER A 1 93 ? 18.824 -3.120 -9.431 1.00 38.94 93 SER A CA 1
ATOM 676 C C . SER A 1 93 ? 17.494 -3.761 -9.032 1.00 38.94 93 SER A C 1
ATOM 678 O O . SER A 1 93 ? 16.436 -3.463 -9.580 1.00 38.94 93 SER A O 1
ATOM 680 N N . SER A 1 94 ? 17.546 -4.672 -8.064 1.00 38.38 94 SER A N 1
ATOM 681 C CA . SER A 1 94 ? 16.382 -5.261 -7.404 1.00 38.38 94 SER A CA 1
ATOM 682 C C . SER A 1 94 ? 15.623 -4.199 -6.595 1.00 38.38 94 SER A C 1
ATOM 684 O O . SER A 1 94 ? 15.706 -4.115 -5.370 1.00 38.38 94 SER A O 1
ATOM 686 N N . LEU A 1 95 ? 14.854 -3.357 -7.282 1.00 42.75 95 LEU A N 1
ATOM 687 C CA . LEU A 1 95 ? 13.764 -2.604 -6.676 1.00 42.75 95 LEU A CA 1
ATOM 688 C C . LEU A 1 95 ? 12.653 -3.607 -6.344 1.00 42.75 95 LEU A C 1
ATOM 690 O O . LEU A 1 95 ? 11.843 -3.958 -7.196 1.00 42.75 95 LEU A O 1
ATOM 694 N N . ASN A 1 96 ? 12.674 -4.114 -5.107 1.00 40.47 96 ASN A N 1
ATOM 695 C CA . ASN A 1 96 ? 11.639 -4.980 -4.538 1.00 40.47 96 ASN A CA 1
ATOM 696 C C . ASN A 1 96 ? 10.248 -4.366 -4.773 1.00 40.47 96 ASN A C 1
ATOM 698 O O . ASN A 1 96 ? 9.887 -3.380 -4.126 1.00 40.47 96 ASN A O 1
ATOM 702 N N . ALA A 1 97 ? 9.481 -4.965 -5.686 1.00 41.62 97 ALA A N 1
ATOM 703 C CA . ALA A 1 97 ? 8.122 -4.560 -6.039 1.00 41.62 97 ALA A CA 1
ATOM 704 C C . ALA A 1 97 ? 7.158 -4.639 -4.839 1.00 41.62 97 ALA A C 1
ATOM 706 O O . ALA A 1 97 ? 6.282 -3.787 -4.705 1.00 41.62 97 ALA A O 1
ATOM 707 N N . ASP A 1 98 ? 7.402 -5.561 -3.902 1.00 39.28 98 ASP A N 1
ATOM 708 C CA . ASP A 1 98 ? 6.617 -5.699 -2.666 1.00 39.28 98 ASP A CA 1
ATOM 709 C C . ASP A 1 98 ? 6.790 -4.514 -1.699 1.00 39.28 98 ASP A C 1
ATOM 711 O O . ASP A 1 98 ? 5.934 -4.266 -0.861 1.00 39.28 98 ASP A O 1
ATOM 715 N N . ALA A 1 99 ? 7.857 -3.718 -1.838 1.00 47.78 99 ALA A N 1
ATOM 716 C CA . ALA A 1 99 ? 8.079 -2.522 -1.020 1.00 47.78 99 ALA A CA 1
ATOM 717 C C . ALA A 1 99 ? 7.484 -1.237 -1.632 1.00 47.78 99 ALA A C 1
ATOM 719 O O . ALA A 1 99 ? 7.665 -0.157 -1.060 1.00 47.78 99 ALA A O 1
ATOM 720 N N . LEU A 1 100 ? 6.856 -1.333 -2.811 1.00 41.62 100 LEU A N 1
ATOM 721 C CA . LEU A 1 100 ? 6.231 -0.217 -3.534 1.00 41.62 100 LEU A CA 1
ATOM 722 C C . LEU A 1 100 ? 4.693 -0.237 -3.442 1.00 41.62 100 LEU A C 1
ATOM 724 O O . LEU A 1 100 ? 4.060 0.760 -3.776 1.00 41.62 100 LEU A O 1
ATOM 728 N N . LEU A 1 101 ? 4.113 -1.355 -2.994 1.00 42.81 101 LEU A N 1
ATOM 729 C CA . LEU A 1 101 ? 2.671 -1.629 -2.987 1.00 42.81 101 LEU A CA 1
ATOM 730 C C . LEU A 1 101 ? 2.044 -1.647 -1.587 1.00 42.81 101 LEU A C 1
ATOM 732 O O . LEU A 1 101 ? 0.924 -2.124 -1.431 1.00 42.81 101 LEU A O 1
ATOM 736 N N . ASP A 1 102 ? 2.709 -1.085 -0.576 1.00 46.59 102 ASP A N 1
ATOM 737 C CA . ASP A 1 102 ? 2.072 -0.862 0.726 1.00 46.59 102 ASP A CA 1
ATOM 738 C C . ASP A 1 102 ? 1.236 0.431 0.683 1.00 46.59 102 ASP A C 1
ATOM 740 O O . ASP A 1 102 ? 1.565 1.466 1.270 1.00 46.59 102 ASP A O 1
ATOM 744 N N . ALA A 1 103 ? 0.190 0.393 -0.147 1.00 43.91 103 ALA A N 1
ATOM 745 C CA . ALA A 1 103 ? -0.737 1.499 -0.355 1.00 43.91 103 ALA A CA 1
ATOM 746 C C . ALA A 1 103 ? -1.440 1.882 0.958 1.00 43.91 103 ALA A C 1
ATOM 748 O O . ALA A 1 103 ? -1.626 3.069 1.213 1.00 43.91 103 ALA A O 1
ATOM 749 N N . ASP A 1 104 ? -1.709 0.902 1.830 1.00 40.25 104 ASP A N 1
ATOM 750 C CA . ASP A 1 104 ? -2.337 1.108 3.139 1.00 40.25 104 ASP A CA 1
ATOM 751 C C . ASP A 1 104 ? -1.438 1.899 4.105 1.00 40.25 104 ASP A C 1
ATOM 753 O O . ASP A 1 104 ? -1.914 2.849 4.745 1.00 40.25 104 ASP A O 1
ATOM 757 N N . ALA A 1 105 ? -0.130 1.602 4.150 1.00 46.97 105 ALA A N 1
ATOM 758 C CA . ALA A 1 105 ? 0.841 2.384 4.921 1.00 46.97 105 ALA A CA 1
ATOM 759 C C . ALA A 1 105 ? 0.906 3.851 4.448 1.00 46.97 105 ALA A C 1
ATOM 761 O O . ALA A 1 105 ? 0.996 4.770 5.266 1.00 46.97 105 ALA A O 1
ATOM 762 N N . LEU A 1 106 ? 0.764 4.098 3.142 1.00 44.06 106 LEU A N 1
ATOM 763 C CA . LEU A 1 106 ? 0.832 5.439 2.550 1.00 44.06 106 LEU A CA 1
ATOM 764 C C . LEU A 1 106 ? -0.461 6.257 2.736 1.00 44.06 106 LEU A C 1
ATOM 766 O O . LEU A 1 106 ? -0.380 7.456 3.013 1.00 44.06 106 LEU A O 1
ATOM 770 N N . THR A 1 107 ? -1.646 5.634 2.698 1.00 43.47 107 THR A N 1
ATOM 771 C CA . THR A 1 107 ? -2.917 6.308 3.044 1.00 43.47 107 THR A CA 1
ATOM 772 C C . THR A 1 107 ? -2.989 6.729 4.511 1.00 43.47 107 THR A C 1
ATOM 774 O O . THR A 1 107 ? -3.588 7.760 4.826 1.00 43.47 107 THR A O 1
ATOM 777 N N . SER A 1 108 ? -2.355 5.980 5.421 1.00 45.50 108 SER A N 1
ATOM 778 C CA . SER A 1 108 ? -2.295 6.358 6.840 1.00 45.50 108 SER A CA 1
ATOM 779 C C . SER A 1 108 ? -1.445 7.615 7.090 1.00 45.50 108 SER A C 1
ATOM 781 O O . SER A 1 108 ? -1.784 8.422 7.958 1.00 45.50 108 SER A O 1
ATOM 783 N N . ALA A 1 109 ? -0.422 7.857 6.262 1.00 45.84 109 ALA A N 1
ATOM 784 C CA . ALA A 1 109 ? 0.455 9.024 6.355 1.00 45.84 109 ALA A CA 1
ATOM 785 C C . ALA A 1 109 ? -0.180 10.326 5.822 1.00 45.84 109 ALA A C 1
ATOM 787 O O . ALA A 1 109 ? 0.202 11.416 6.245 1.00 45.84 109 ALA A O 1
ATOM 788 N N . ALA A 1 110 ? -1.194 10.248 4.952 1.00 43.34 110 ALA A N 1
ATOM 789 C CA . ALA A 1 110 ? -1.914 11.425 4.446 1.00 43.34 110 ALA A CA 1
ATOM 790 C C . ALA A 1 110 ? -2.842 12.084 5.493 1.00 43.34 110 ALA A C 1
ATOM 792 O O . ALA A 1 110 ? -3.302 13.208 5.292 1.00 43.34 110 ALA A O 1
ATOM 793 N N . ARG A 1 111 ? -3.106 11.412 6.626 1.00 48.56 111 ARG A N 1
ATOM 794 C CA . ARG A 1 111 ? -3.866 11.962 7.769 1.00 48.56 111 ARG A CA 1
ATOM 795 C C . ARG A 1 111 ? -3.027 12.842 8.700 1.00 48.56 111 ARG A C 1
ATOM 797 O O . ARG A 1 111 ? -3.569 13.409 9.647 1.00 48.56 111 ARG A O 1
ATOM 804 N N . VAL A 1 112 ? -1.727 12.952 8.447 1.00 45.91 112 VAL A N 1
ATOM 805 C CA . VAL A 1 112 ? -0.787 13.649 9.319 1.00 45.91 112 VAL A CA 1
ATOM 806 C C . VAL A 1 112 ? -0.821 15.141 9.036 1.00 45.91 112 VAL A C 1
ATOM 808 O O . VAL A 1 112 ? -0.672 15.585 7.902 1.00 45.91 112 VAL A O 1
ATOM 811 N N . ASP A 1 113 ? -1.024 15.888 10.112 1.00 45.81 113 ASP A N 1
ATOM 812 C CA . ASP A 1 113 ? -1.048 17.337 10.237 1.00 45.81 113 ASP A CA 1
ATOM 813 C C . ASP A 1 113 ? -0.373 18.119 9.089 1.00 45.81 113 ASP A C 1
ATOM 815 O O . ASP A 1 113 ? 0.847 18.303 9.032 1.00 45.81 113 ASP A O 1
ATOM 819 N N . ALA A 1 114 ? -1.202 18.680 8.203 1.00 46.84 114 ALA A N 1
ATOM 820 C CA . ALA A 1 114 ? -0.799 19.598 7.132 1.00 46.84 114 ALA A CA 1
ATOM 821 C C . ALA A 1 114 ? -0.092 20.876 7.646 1.00 46.84 114 ALA A C 1
ATOM 823 O O . ALA A 1 114 ? 0.365 21.704 6.852 1.00 46.84 114 ALA A O 1
ATOM 824 N N . THR A 1 115 ? -0.008 21.060 8.966 1.00 49.97 115 THR A N 1
ATOM 825 C CA . THR A 1 115 ? 0.583 22.233 9.610 1.00 49.97 115 THR A CA 1
ATOM 826 C C . THR A 1 115 ? 2.056 22.056 9.993 1.00 49.97 115 THR A C 1
ATOM 828 O O . THR A 1 115 ? 2.769 23.057 10.026 1.00 49.97 115 THR A O 1
ATOM 831 N N . LEU A 1 116 ? 2.542 20.820 10.184 1.00 44.84 116 LEU A N 1
ATOM 832 C CA . LEU A 1 116 ? 3.929 20.530 10.596 1.00 44.84 116 LEU A CA 1
ATOM 833 C C . LEU A 1 116 ? 4.738 19.731 9.565 1.00 44.84 116 LEU A C 1
ATOM 835 O O . LEU A 1 116 ? 5.958 19.640 9.696 1.00 44.84 116 LEU A O 1
ATOM 839 N N . ALA A 1 117 ? 4.100 19.223 8.502 1.00 50.69 117 ALA A N 1
ATOM 840 C CA . ALA A 1 117 ? 4.809 18.783 7.304 1.00 50.69 117 ALA A CA 1
ATOM 841 C C . ALA A 1 117 ? 5.467 20.003 6.627 1.00 50.69 117 ALA A C 1
ATOM 843 O O . ALA A 1 117 ? 4.854 20.800 5.901 1.00 50.69 117 ALA A O 1
ATOM 844 N N . ASP A 1 118 ? 6.727 20.130 7.011 1.00 66.00 118 ASP A N 1
ATOM 845 C CA . ASP A 1 118 ? 7.709 21.182 6.854 1.00 66.00 118 ASP A CA 1
ATOM 846 C C . ASP A 1 118 ? 7.679 21.906 5.497 1.00 66.00 118 ASP A C 1
ATOM 848 O O . ASP A 1 118 ? 7.415 21.313 4.443 1.00 66.00 118 ASP A O 1
ATOM 852 N N . ALA A 1 119 ? 7.995 23.204 5.502 1.00 69.69 119 ALA A N 1
ATOM 853 C CA . ALA A 1 119 ? 8.167 23.984 4.273 1.00 69.69 119 ALA A CA 1
ATOM 854 C C . ALA A 1 119 ? 9.161 23.297 3.314 1.00 69.69 119 ALA A C 1
ATOM 856 O O . ALA A 1 119 ? 8.967 23.345 2.097 1.00 69.69 119 ALA A O 1
ATOM 857 N N . SER A 1 120 ? 10.136 22.577 3.881 1.00 70.50 120 SER A N 1
ATOM 858 C CA . SER A 1 120 ? 11.099 21.709 3.201 1.00 70.50 120 SER A CA 1
ATOM 859 C C . SER A 1 120 ? 10.449 20.546 2.444 1.00 70.50 120 SER A C 1
ATOM 861 O O . SER A 1 120 ? 10.832 20.262 1.314 1.00 70.50 120 SER A O 1
ATOM 863 N N . PHE A 1 121 ? 9.431 19.881 3.005 1.00 74.44 121 PHE A N 1
ATOM 864 C CA . PHE A 1 121 ? 8.733 18.790 2.311 1.00 74.44 121 PHE A CA 1
ATOM 865 C C . PHE A 1 121 ? 7.905 19.330 1.140 1.00 74.44 121 PHE A C 1
ATOM 867 O O . PHE A 1 121 ? 7.871 18.745 0.059 1.00 74.44 121 PHE A O 1
ATOM 874 N N . ARG A 1 122 ? 7.283 20.502 1.322 1.00 77.75 122 ARG A N 1
ATOM 875 C CA . ARG A 1 122 ? 6.536 21.184 0.255 1.00 77.75 122 ARG A CA 1
ATOM 876 C C . ARG A 1 122 ? 7.438 21.744 -0.843 1.00 77.75 122 ARG A C 1
ATOM 878 O O . ARG A 1 122 ? 7.017 21.775 -1.999 1.00 77.75 122 ARG A O 1
ATOM 885 N N . SER A 1 123 ? 8.644 22.219 -0.529 1.00 82.25 123 SER A N 1
ATOM 886 C CA . SER A 1 123 ? 9.620 22.585 -1.563 1.00 82.25 123 SER A CA 1
ATOM 887 C C . SER A 1 123 ? 10.123 21.345 -2.292 1.00 82.25 123 SER A C 1
ATOM 889 O O . SER A 1 123 ? 10.003 21.310 -3.511 1.00 82.25 123 SER A O 1
ATOM 891 N N . LEU A 1 124 ? 10.525 20.293 -1.567 1.00 81.25 124 LEU A N 1
ATOM 892 C CA . LEU A 1 124 ? 11.010 19.043 -2.160 1.00 81.25 124 LEU A CA 1
ATOM 893 C C . LEU A 1 124 ? 9.958 18.399 -3.075 1.00 81.25 124 LEU A C 1
ATOM 895 O O . LEU A 1 124 ? 10.277 17.956 -4.171 1.00 81.25 124 LEU A O 1
ATOM 899 N N . GLY A 1 125 ? 8.686 18.402 -2.665 1.00 77.06 125 GLY A N 1
ATOM 900 C CA . GLY A 1 125 ? 7.583 17.902 -3.486 1.00 77.06 125 GLY A CA 1
ATOM 901 C C . GLY A 1 125 ? 7.356 18.728 -4.756 1.00 77.06 125 GLY A C 1
ATOM 902 O O . GLY A 1 125 ? 7.121 18.163 -5.820 1.00 77.06 125 GLY A O 1
ATOM 903 N N . ARG A 1 126 ? 7.461 20.063 -4.682 1.00 83.12 126 ARG A N 1
ATOM 904 C CA . ARG A 1 126 ? 7.351 20.929 -5.871 1.00 83.12 126 ARG A CA 1
ATOM 905 C C . ARG A 1 126 ? 8.518 20.730 -6.833 1.00 83.12 126 ARG A C 1
ATOM 907 O O . ARG A 1 126 ? 8.288 20.676 -8.040 1.00 83.12 126 ARG A O 1
ATOM 914 N N . ASP A 1 127 ? 9.730 20.614 -6.303 1.00 82.94 127 ASP A N 1
ATOM 915 C CA . ASP A 1 127 ? 10.930 20.372 -7.102 1.00 82.94 127 ASP A CA 1
ATOM 916 C C . ASP A 1 127 ? 10.855 18.992 -7.763 1.00 82.94 127 ASP A C 1
ATOM 918 O O . ASP A 1 127 ? 11.018 18.893 -8.976 1.00 82.94 127 ASP A O 1
ATOM 922 N N . PHE A 1 128 ? 10.426 17.962 -7.025 1.00 80.75 128 PHE A N 1
ATOM 923 C CA . PHE A 1 128 ? 10.169 16.633 -7.577 1.00 80.75 128 PHE A CA 1
ATOM 924 C C . PHE A 1 128 ? 9.131 16.650 -8.705 1.00 80.75 128 PHE A C 1
ATOM 926 O O . PHE A 1 128 ? 9.373 16.070 -9.757 1.00 80.75 128 PHE A O 1
ATOM 933 N N . VAL A 1 129 ? 7.989 17.328 -8.536 1.00 80.44 129 VAL A N 1
ATOM 934 C CA . VAL A 1 129 ? 6.961 17.409 -9.593 1.00 80.44 129 VAL A CA 1
ATOM 935 C C . VAL A 1 129 ? 7.503 18.111 -10.838 1.00 80.44 129 VAL A C 1
ATOM 937 O O . VAL A 1 129 ? 7.251 17.659 -11.955 1.00 80.44 129 VAL A O 1
ATOM 940 N N . ARG A 1 130 ? 8.270 19.195 -10.668 1.00 84.44 130 ARG A N 1
ATOM 941 C CA . ARG A 1 130 ? 8.898 19.906 -11.790 1.00 84.44 130 ARG A CA 1
ATOM 942 C C . ARG A 1 130 ? 9.901 19.014 -12.520 1.00 84.44 130 ARG A C 1
ATOM 944 O O . ARG A 1 130 ? 9.891 18.967 -13.747 1.00 84.44 130 ARG A O 1
ATOM 951 N N . GLU A 1 131 ? 10.742 18.300 -11.783 1.00 82.50 131 GLU A N 1
ATOM 952 C CA . GLU A 1 131 ? 11.739 17.397 -12.357 1.00 82.50 131 GLU A CA 1
ATOM 953 C C . GLU A 1 131 ? 11.105 16.158 -12.999 1.00 82.50 131 GLU A C 1
ATOM 955 O O . GLU A 1 131 ? 11.543 15.730 -14.061 1.00 82.50 131 GLU A O 1
ATOM 960 N N . ALA A 1 132 ? 10.035 15.614 -12.417 1.00 79.25 132 ALA A N 1
ATOM 961 C CA . ALA A 1 132 ? 9.269 14.517 -12.998 1.00 79.25 132 ALA A CA 1
ATOM 962 C C . ALA A 1 132 ? 8.575 14.943 -14.300 1.00 79.25 132 ALA A C 1
ATOM 964 O O . ALA A 1 132 ? 8.540 14.176 -15.261 1.00 79.25 132 ALA A O 1
ATOM 965 N N . ALA A 1 133 ? 8.063 16.176 -14.366 1.00 81.00 133 ALA A N 1
ATOM 966 C CA . ALA A 1 133 ? 7.520 16.737 -15.599 1.00 81.00 133 ALA A CA 1
ATOM 967 C C . ALA A 1 133 ? 8.607 16.908 -16.675 1.00 81.00 133 ALA A C 1
ATOM 969 O O . ALA A 1 133 ? 8.370 16.563 -17.832 1.00 81.00 133 ALA A O 1
ATOM 970 N N . ALA A 1 134 ? 9.803 17.375 -16.297 1.00 82.75 134 ALA A N 1
ATOM 971 C CA . ALA A 1 134 ? 10.948 17.446 -17.206 1.00 82.75 134 ALA A CA 1
ATOM 972 C C . ALA A 1 134 ? 11.360 16.049 -17.703 1.00 82.75 134 ALA A C 1
ATOM 974 O O . ALA A 1 134 ? 11.525 15.843 -18.900 1.00 82.75 134 ALA A O 1
ATOM 975 N N . LEU A 1 135 ? 11.420 15.060 -16.808 1.00 82.75 135 LEU A N 1
ATOM 976 C CA . LEU A 1 135 ? 11.696 13.667 -17.154 1.00 82.75 135 LEU A CA 1
ATOM 977 C C . LEU A 1 135 ? 10.656 13.101 -18.133 1.00 82.75 135 LEU A C 1
ATOM 979 O O . LEU A 1 135 ? 11.015 12.441 -19.103 1.00 82.75 135 LEU A O 1
ATOM 983 N N . LEU A 1 136 ? 9.367 13.360 -17.903 1.00 82.81 136 LEU A N 1
ATOM 984 C CA . LEU A 1 136 ? 8.296 12.933 -18.806 1.00 82.81 136 LEU A CA 1
ATOM 985 C C . LEU A 1 136 ? 8.425 13.573 -20.192 1.00 82.81 136 LEU A C 1
ATOM 987 O O . LEU A 1 136 ? 8.202 12.888 -21.192 1.00 82.81 136 LEU A O 1
ATOM 991 N N . ALA A 1 137 ? 8.810 14.850 -20.252 1.00 85.38 137 ALA A N 1
ATOM 992 C CA . ALA A 1 137 ? 9.064 15.543 -21.510 1.00 85.38 137 ALA A CA 1
ATOM 993 C C . ALA A 1 137 ? 10.238 14.921 -22.290 1.00 85.38 137 ALA A C 1
ATOM 995 O O . ALA A 1 137 ? 10.142 14.812 -23.508 1.00 85.38 137 ALA A O 1
ATOM 996 N N . GLU A 1 138 ? 11.283 14.442 -21.604 1.00 86.81 138 GLU A N 1
ATOM 997 C CA . GLU A 1 138 ? 12.421 13.733 -22.219 1.00 86.81 138 GLU A CA 1
ATOM 998 C C . GLU A 1 138 ? 12.094 12.281 -22.615 1.00 86.81 138 GLU A C 1
ATOM 1000 O O . GLU A 1 138 ? 12.616 11.752 -23.596 1.00 86.81 138 GLU A O 1
ATOM 1005 N N . ILE A 1 139 ? 11.189 11.610 -21.897 1.00 88.25 139 ILE A N 1
ATOM 1006 C CA . ILE A 1 139 ? 10.782 10.231 -22.215 1.00 88.25 139 ILE A CA 1
ATOM 1007 C C . ILE A 1 139 ? 9.956 10.162 -23.508 1.00 88.25 139 ILE A C 1
ATOM 1009 O O . ILE A 1 139 ? 10.032 9.174 -24.242 1.00 88.25 139 ILE A O 1
ATOM 1013 N N . GLU A 1 140 ? 9.148 11.179 -23.802 1.00 89.50 140 GLU A N 1
ATOM 1014 C CA . GLU A 1 140 ? 8.267 11.172 -24.972 1.00 89.50 140 GLU A CA 1
ATOM 1015 C C . GLU A 1 140 ? 9.004 11.056 -26.325 1.00 89.50 140 GLU A C 1
ATOM 1017 O O . GLU A 1 140 ? 8.656 10.160 -27.104 1.00 89.50 140 GLU A O 1
ATOM 1022 N N . PRO A 1 141 ? 10.055 11.848 -26.629 1.00 91.62 141 PRO A N 1
ATOM 1023 C CA . PRO A 1 141 ? 10.837 11.654 -27.848 1.00 91.62 141 PRO A CA 1
ATOM 1024 C C . PRO A 1 141 ? 11.514 10.278 -27.881 1.00 91.62 141 PRO A C 1
ATOM 1026 O O . PRO A 1 141 ? 11.518 9.639 -28.935 1.00 91.62 141 PRO A O 1
ATOM 1029 N N . LEU A 1 142 ? 11.982 9.759 -26.738 1.00 92.19 142 LEU A N 1
ATOM 1030 C CA . LEU A 1 142 ? 12.616 8.437 -26.673 1.00 92.19 142 LEU A CA 1
ATOM 1031 C C . LEU A 1 142 ? 11.671 7.305 -27.070 1.00 92.19 142 LEU A C 1
ATOM 1033 O O . LEU A 1 142 ? 12.114 6.344 -27.698 1.00 92.19 142 LEU A O 1
ATOM 1037 N N . LYS A 1 143 ? 10.369 7.413 -26.781 1.00 91.25 143 LYS A N 1
ATOM 1038 C CA . LYS A 1 143 ? 9.376 6.439 -27.271 1.00 91.25 143 LYS A CA 1
ATOM 1039 C C . LYS A 1 143 ? 9.302 6.430 -28.793 1.00 91.25 143 LYS A C 1
ATOM 1041 O O . LYS A 1 143 ? 9.243 5.357 -29.393 1.00 91.25 143 LYS A O 1
ATOM 1046 N N . SER A 1 144 ? 9.322 7.611 -29.411 1.00 94.81 144 SER A N 1
ATOM 1047 C CA . SER A 1 144 ? 9.314 7.750 -30.868 1.00 94.81 144 SER A CA 1
ATOM 1048 C C . SER A 1 144 ? 10.575 7.134 -31.483 1.00 94.81 144 SER A C 1
ATOM 1050 O O . SER A 1 144 ? 10.480 6.302 -32.388 1.00 94.81 144 SER A O 1
ATOM 1052 N N . HIS A 1 145 ? 11.759 7.428 -30.932 1.00 95.12 145 HIS A N 1
ATOM 1053 C CA . HIS A 1 145 ? 13.012 6.808 -31.385 1.00 95.12 145 HIS A CA 1
ATOM 1054 C C . HIS A 1 145 ? 13.025 5.295 -31.155 1.00 95.12 145 HIS A C 1
ATOM 1056 O O . HIS A 1 145 ? 13.428 4.549 -32.046 1.00 95.12 145 HIS A O 1
ATOM 1062 N N . ALA A 1 146 ? 12.513 4.812 -30.022 1.00 93.56 146 ALA A N 1
ATOM 1063 C CA . ALA A 1 146 ? 12.390 3.383 -29.746 1.00 93.56 146 ALA A CA 1
ATOM 1064 C C . ALA A 1 146 ? 11.473 2.677 -30.753 1.00 93.56 146 ALA A C 1
ATOM 1066 O O . ALA A 1 146 ? 11.786 1.569 -31.191 1.00 93.56 146 ALA A O 1
ATOM 1067 N N . ALA A 1 147 ? 10.374 3.314 -31.163 1.00 94.25 147 ALA A N 1
ATOM 1068 C CA . ALA A 1 147 ? 9.492 2.789 -32.200 1.00 94.25 147 ALA A CA 1
ATOM 1069 C C . ALA A 1 147 ? 10.190 2.735 -33.570 1.00 94.25 147 ALA A C 1
ATOM 1071 O O . ALA A 1 147 ? 10.152 1.695 -34.229 1.00 94.25 147 ALA A O 1
ATOM 1072 N N . ILE A 1 148 ? 10.885 3.807 -33.974 1.00 96.06 148 ILE A N 1
ATOM 1073 C CA . ILE A 1 148 ? 11.662 3.854 -35.228 1.00 96.06 148 ILE A CA 1
ATOM 1074 C C . ILE A 1 148 ? 12.721 2.750 -35.251 1.00 96.06 148 ILE A C 1
ATOM 1076 O O . ILE A 1 148 ? 12.854 2.035 -36.249 1.00 96.06 148 ILE A O 1
ATOM 1080 N N . TRP A 1 149 ? 13.451 2.591 -34.146 1.00 95.81 149 TRP A N 1
ATOM 1081 C CA . TRP A 1 149 ? 14.476 1.568 -33.999 1.00 95.81 149 TRP A CA 1
ATOM 1082 C C . TRP A 1 149 ? 13.886 0.161 -34.090 1.00 95.81 149 TRP A C 1
ATOM 1084 O O . TRP A 1 149 ? 14.355 -0.618 -34.912 1.00 95.81 149 TRP A O 1
ATOM 1094 N N . ARG A 1 150 ? 12.828 -0.158 -33.327 1.00 94.19 150 ARG A N 1
ATOM 1095 C CA . ARG A 1 150 ? 12.177 -1.483 -33.369 1.00 94.19 150 ARG A CA 1
ATOM 1096 C C . ARG A 1 150 ? 11.650 -1.819 -34.760 1.00 94.19 150 ARG A C 1
ATOM 1098 O O . ARG A 1 150 ? 11.884 -2.923 -35.243 1.00 94.19 150 ARG A O 1
ATOM 1105 N N . ASN A 1 151 ? 10.972 -0.873 -35.408 1.00 96.19 151 ASN A N 1
ATOM 1106 C CA . ASN A 1 151 ? 10.420 -1.080 -36.745 1.00 96.19 151 ASN A CA 1
ATOM 1107 C C . ASN A 1 151 ? 11.535 -1.322 -37.768 1.00 96.19 151 ASN A C 1
ATOM 1109 O O . ASN A 1 151 ? 11.465 -2.270 -38.544 1.00 96.19 151 ASN A O 1
ATOM 1113 N N . SER A 1 152 ? 12.596 -0.516 -37.730 1.00 95.75 152 SER A N 1
ATOM 1114 C CA . SER A 1 152 ? 13.716 -0.653 -38.666 1.00 95.75 152 SER A CA 1
ATOM 1115 C C . SER A 1 152 ? 14.538 -1.918 -38.402 1.00 95.75 152 SER A C 1
ATOM 1117 O O . SER A 1 152 ? 14.878 -2.629 -39.340 1.00 95.75 152 SER A O 1
ATOM 1119 N N . ALA A 1 153 ? 14.805 -2.251 -37.137 1.00 92.94 153 ALA A N 1
ATOM 1120 C CA . ALA A 1 153 ? 15.530 -3.462 -36.753 1.00 92.94 153 ALA A CA 1
ATOM 1121 C C . ALA A 1 153 ? 14.777 -4.745 -37.133 1.00 92.94 153 ALA A C 1
ATOM 1123 O O . ALA A 1 153 ? 15.413 -5.741 -37.461 1.00 92.94 153 ALA A O 1
ATOM 1124 N N . ARG A 1 154 ? 13.438 -4.715 -37.125 1.00 95.12 154 ARG A N 1
ATOM 1125 C CA . ARG A 1 154 ? 12.601 -5.824 -37.599 1.00 95.12 154 ARG A CA 1
ATOM 1126 C C . ARG A 1 154 ? 12.605 -5.954 -39.123 1.00 95.12 154 ARG A C 1
ATOM 1128 O O . ARG A 1 154 ? 12.643 -7.067 -39.626 1.00 95.12 154 ARG A O 1
ATOM 1135 N N . TYR A 1 155 ? 12.585 -4.831 -39.836 1.00 95.38 155 TYR A N 1
ATOM 1136 C CA . TYR A 1 155 ? 12.481 -4.815 -41.296 1.00 95.38 155 TYR A CA 1
ATOM 1137 C C . TYR A 1 155 ? 13.799 -5.160 -42.009 1.00 95.38 155 TYR A C 1
ATOM 1139 O O . TYR A 1 155 ? 13.791 -5.721 -43.099 1.00 95.38 155 TYR A O 1
ATOM 1147 N N . ILE A 1 156 ? 14.951 -4.851 -41.401 1.00 94.94 156 ILE A N 1
ATOM 1148 C CA . ILE A 1 156 ? 16.269 -5.108 -42.006 1.00 94.94 156 ILE A CA 1
ATOM 1149 C C . ILE A 1 156 ? 16.500 -6.602 -42.319 1.00 94.94 156 ILE A C 1
ATOM 1151 O O . ILE A 1 156 ? 16.903 -6.887 -43.446 1.00 94.94 156 ILE A O 1
ATOM 1155 N N . PRO A 1 157 ? 16.251 -7.560 -41.402 1.00 95.06 157 PRO A N 1
ATOM 1156 C CA . PRO A 1 157 ? 16.342 -8.983 -41.722 1.00 95.06 157 PRO A CA 1
ATOM 1157 C C . PRO A 1 157 ? 15.427 -9.410 -42.868 1.00 95.06 157 PRO A C 1
ATOM 1159 O O . PRO A 1 157 ? 15.887 -10.110 -43.758 1.00 95.06 157 PRO A O 1
ATOM 1162 N N . GLU A 1 158 ? 14.181 -8.925 -42.897 1.00 95.50 158 GLU A N 1
ATOM 1163 C CA . GLU A 1 158 ? 13.218 -9.245 -43.961 1.00 95.50 158 GLU A CA 1
ATOM 1164 C C . GLU A 1 158 ? 13.720 -8.766 -45.337 1.00 95.50 158 GLU A C 1
ATOM 1166 O O . GLU A 1 158 ? 13.658 -9.512 -46.311 1.00 95.50 158 GLU A O 1
ATOM 1171 N N . LEU A 1 159 ? 14.294 -7.557 -45.414 1.00 93.81 159 LEU A N 1
ATOM 1172 C CA . LEU A 1 159 ? 14.922 -7.041 -46.638 1.00 93.81 159 LEU A CA 1
ATOM 1173 C C . LEU A 1 159 ? 16.166 -7.834 -47.050 1.00 93.81 159 LEU A C 1
ATOM 1175 O O . LEU A 1 159 ? 16.378 -8.078 -48.235 1.00 93.81 159 LEU A O 1
ATOM 1179 N N . ILE A 1 160 ? 17.014 -8.202 -46.086 1.00 92.50 160 ILE A N 1
ATOM 1180 C CA . ILE A 1 160 ? 18.229 -8.977 -46.354 1.00 92.50 160 ILE A CA 1
ATOM 1181 C C . ILE A 1 160 ? 17.862 -10.364 -46.880 1.00 92.50 160 ILE A C 1
ATOM 1183 O O . ILE A 1 160 ? 18.452 -10.805 -47.865 1.00 92.50 160 ILE A O 1
ATOM 1187 N N . ASP A 1 161 ? 16.873 -11.015 -46.269 1.00 92.94 161 ASP A N 1
ATOM 1188 C CA . ASP A 1 161 ? 16.368 -12.311 -46.710 1.00 92.94 161 ASP A CA 1
ATOM 1189 C C . ASP A 1 161 ? 15.744 -12.205 -48.106 1.00 92.94 161 ASP A C 1
ATOM 1191 O O . ASP A 1 161 ? 16.023 -13.049 -48.955 1.00 92.94 161 ASP A O 1
ATOM 1195 N N . HIS A 1 162 ? 14.980 -11.143 -48.392 1.00 92.50 162 HIS A N 1
ATOM 1196 C CA . HIS A 1 162 ? 14.411 -10.922 -49.723 1.00 92.50 162 HIS A CA 1
ATOM 1197 C C . HIS A 1 162 ? 15.504 -10.787 -50.795 1.00 92.50 162 HIS A C 1
ATOM 1199 O O . HIS A 1 162 ? 15.512 -11.557 -51.759 1.00 92.50 162 HIS A O 1
ATOM 1205 N N . LEU A 1 163 ? 16.494 -9.918 -50.556 1.00 89.44 163 LEU A N 1
ATOM 1206 C CA . LEU A 1 163 ? 17.655 -9.713 -51.431 1.00 89.44 163 LEU A CA 1
ATOM 1207 C C . LEU A 1 163 ? 18.502 -10.983 -51.619 1.00 89.44 163 LEU A C 1
ATOM 1209 O O . LEU A 1 163 ? 19.098 -11.173 -52.680 1.00 89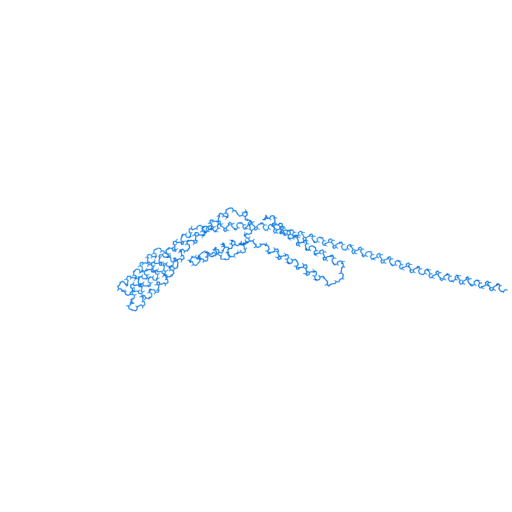.44 163 LEU A O 1
ATOM 1213 N N . ALA A 1 164 ? 18.583 -11.841 -50.597 1.00 86.88 164 ALA A N 1
ATOM 1214 C CA . ALA A 1 164 ? 19.349 -13.087 -50.635 1.00 86.88 164 ALA A CA 1
ATOM 1215 C C . ALA A 1 164 ? 18.586 -14.257 -51.285 1.00 86.88 164 ALA A C 1
ATOM 1217 O O . ALA A 1 164 ? 19.221 -15.155 -51.838 1.00 86.88 164 ALA A O 1
ATOM 1218 N N . SER A 1 165 ? 17.251 -14.259 -51.206 1.00 85.56 165 SER A N 1
ATOM 1219 C CA . SER A 1 165 ? 16.377 -15.343 -51.685 1.00 85.56 165 SER A CA 1
ATOM 1220 C C . SER A 1 165 ? 16.089 -15.318 -53.186 1.00 85.56 165 SER A C 1
ATOM 1222 O O . SER A 1 165 ? 15.636 -16.321 -53.735 1.00 85.56 165 SER A O 1
ATOM 1224 N N . ASP A 1 166 ? 16.352 -14.200 -53.864 1.00 86.62 166 ASP A N 1
ATOM 1225 C CA . ASP A 1 166 ? 16.182 -14.112 -55.309 1.00 86.62 166 ASP A CA 1
ATOM 1226 C C . ASP A 1 166 ? 17.224 -14.999 -56.014 1.00 86.62 166 ASP A C 1
ATOM 1228 O O . ASP A 1 166 ? 18.412 -14.676 -56.082 1.00 86.62 166 ASP A O 1
ATOM 1232 N N . GLU A 1 167 ? 16.778 -16.149 -56.533 1.00 71.31 167 GLU A N 1
ATOM 1233 C CA . GLU A 1 167 ? 17.617 -17.163 -57.187 1.00 71.31 167 GLU A CA 1
ATOM 1234 C C . GLU A 1 167 ? 18.444 -16.593 -58.348 1.00 71.31 167 GLU A C 1
ATOM 1236 O O . GLU A 1 167 ? 19.539 -17.083 -58.624 1.00 71.31 167 GLU A O 1
ATOM 1241 N N . ARG A 1 168 ? 17.975 -15.517 -58.998 1.00 67.62 168 ARG A N 1
ATOM 1242 C CA . ARG A 1 168 ? 18.726 -14.828 -60.064 1.00 67.62 168 ARG A CA 1
ATOM 1243 C C . ARG A 1 168 ? 19.958 -14.089 -59.536 1.00 67.62 168 ARG A C 1
ATOM 1245 O O . ARG A 1 168 ? 20.842 -13.732 -60.311 1.00 67.62 168 ARG A O 1
ATOM 1252 N N . ARG A 1 169 ? 20.009 -13.850 -58.226 1.00 63.53 169 ARG A N 1
ATOM 1253 C CA . ARG A 1 169 ? 20.971 -12.992 -57.523 1.00 63.53 169 ARG A CA 1
ATOM 1254 C C . ARG A 1 169 ? 21.787 -13.735 -56.466 1.00 63.53 169 ARG A C 1
ATOM 1256 O O . ARG A 1 169 ? 22.708 -13.132 -55.902 1.00 63.53 169 ARG A O 1
ATOM 1263 N N . ALA A 1 170 ? 21.479 -15.002 -56.200 1.00 71.94 170 ALA A N 1
ATOM 1264 C CA . ALA A 1 170 ? 22.121 -15.801 -55.167 1.00 71.94 170 ALA A CA 1
ATOM 1265 C C . ALA A 1 170 ? 23.590 -16.103 -55.522 1.00 71.94 170 ALA A C 1
ATOM 1267 O O . ALA A 1 170 ? 23.902 -17.000 -56.303 1.00 71.94 170 ALA A O 1
ATOM 1268 N N . SER A 1 171 ? 24.516 -15.359 -54.913 1.00 85.94 171 SER A N 1
ATOM 1269 C CA . SER A 1 171 ? 25.940 -15.704 -54.879 1.00 85.94 171 SER A CA 1
ATOM 1270 C C . SER A 1 171 ? 26.348 -16.031 -53.445 1.00 85.94 171 SER A C 1
ATOM 1272 O O . SER A 1 171 ? 25.888 -15.386 -52.499 1.00 85.94 171 SER A O 1
ATOM 1274 N N . ALA A 1 172 ? 27.242 -17.009 -53.265 1.00 87.25 172 ALA A N 1
ATOM 1275 C CA . ALA A 1 172 ? 27.749 -17.375 -51.938 1.00 87.25 172 ALA A CA 1
ATOM 1276 C C . ALA A 1 172 ? 28.334 -16.159 -51.189 1.00 87.25 172 ALA A C 1
ATOM 1278 O O . ALA A 1 172 ? 28.109 -15.986 -49.995 1.00 87.25 172 ALA A O 1
ATOM 1279 N N . SER A 1 173 ? 28.990 -15.248 -51.919 1.00 88.81 173 SER A N 1
ATOM 1280 C CA . SER A 1 173 ? 29.545 -14.011 -51.359 1.00 88.81 173 SER A CA 1
ATOM 1281 C C . SER A 1 173 ? 28.477 -13.054 -50.813 1.00 88.81 173 SER A C 1
ATOM 1283 O O . SER A 1 173 ? 28.728 -12.399 -49.802 1.00 88.81 173 SER A O 1
ATOM 1285 N N . ARG A 1 174 ? 27.297 -12.963 -51.447 1.00 90.38 174 ARG A N 1
ATOM 1286 C CA . ARG A 1 174 ? 26.188 -12.122 -50.964 1.00 90.38 174 ARG A CA 1
ATOM 1287 C C . ARG A 1 174 ? 25.562 -12.704 -49.698 1.00 90.38 174 ARG A C 1
ATOM 1289 O O . ARG A 1 174 ? 25.325 -11.956 -48.755 1.00 90.38 174 ARG A O 1
ATOM 1296 N N . ALA A 1 175 ? 25.377 -14.023 -49.640 1.00 88.19 175 ALA A N 1
ATOM 1297 C CA . ALA A 1 175 ? 24.851 -14.700 -48.453 1.00 88.19 175 ALA A CA 1
ATOM 1298 C C . ALA A 1 175 ? 25.770 -14.533 -47.224 1.00 88.19 175 ALA A C 1
ATOM 1300 O O . ALA A 1 175 ? 25.298 -14.239 -46.122 1.00 88.19 175 ALA A O 1
ATOM 1301 N N . ASP A 1 176 ? 27.089 -14.644 -47.408 1.00 91.69 176 ASP A N 1
ATOM 1302 C CA . ASP A 1 176 ? 28.053 -14.416 -46.325 1.00 91.69 176 ASP A CA 1
ATOM 1303 C C . ASP A 1 176 ? 28.065 -12.950 -45.863 1.00 91.69 176 ASP A C 1
ATOM 1305 O O . ASP A 1 176 ? 28.058 -12.669 -44.659 1.00 91.69 176 ASP A O 1
ATOM 1309 N N . ALA A 1 177 ? 28.020 -11.996 -46.798 1.00 92.81 177 ALA A N 1
ATOM 1310 C CA . ALA A 1 177 ? 27.958 -10.573 -46.470 1.00 92.81 177 ALA A CA 1
ATOM 1311 C C . ALA A 1 177 ? 26.657 -10.202 -45.727 1.00 92.81 177 ALA A C 1
ATOM 1313 O O . ALA A 1 177 ? 26.708 -9.475 -44.732 1.00 92.81 177 ALA A O 1
ATOM 1314 N N . ALA A 1 178 ? 25.518 -10.769 -46.134 1.00 91.69 178 ALA A N 1
ATOM 1315 C CA . ALA A 1 178 ? 24.236 -10.649 -45.438 1.00 91.69 178 ALA A CA 1
ATOM 1316 C C . ALA A 1 178 ? 24.335 -11.124 -43.978 1.00 91.69 178 ALA A C 1
ATOM 1318 O O . ALA A 1 178 ? 23.955 -10.404 -43.049 1.00 91.69 178 ALA A O 1
ATOM 1319 N N . ARG A 1 179 ? 24.934 -12.300 -43.746 1.00 92.19 179 ARG A N 1
ATOM 1320 C CA . ARG A 1 179 ? 25.165 -12.828 -42.393 1.00 92.19 179 ARG A CA 1
ATOM 1321 C C . ARG A 1 179 ? 26.038 -11.890 -41.554 1.00 92.19 179 ARG A C 1
ATOM 1323 O O . ARG A 1 179 ? 25.744 -11.682 -40.375 1.00 92.19 179 ARG A O 1
ATOM 1330 N N . HIS A 1 180 ? 27.087 -11.303 -42.132 1.00 94.31 180 HIS A N 1
ATOM 1331 C CA . HIS A 1 180 ? 27.940 -10.340 -41.428 1.00 94.31 180 HIS A CA 1
ATOM 1332 C C . HIS A 1 180 ? 27.201 -9.056 -41.040 1.00 94.31 180 HIS A C 1
ATOM 1334 O O . HIS A 1 180 ? 27.408 -8.559 -39.930 1.00 94.31 180 HIS A O 1
ATOM 1340 N N . VAL A 1 181 ? 26.316 -8.550 -41.903 1.00 93.81 181 VAL A N 1
ATOM 1341 C CA . VAL A 1 181 ? 25.456 -7.399 -41.594 1.00 93.81 181 VAL A CA 1
ATOM 1342 C C . VAL A 1 181 ? 24.511 -7.717 -40.438 1.00 93.81 181 VAL A C 1
ATOM 1344 O O . VAL A 1 181 ? 24.460 -6.954 -39.474 1.00 93.81 181 VAL A O 1
ATOM 1347 N N . LEU A 1 182 ? 23.818 -8.858 -40.484 1.00 94.56 182 LEU A N 1
ATOM 1348 C CA . LEU A 1 182 ? 22.904 -9.276 -39.415 1.00 94.56 182 LEU A CA 1
ATOM 1349 C C . LEU A 1 182 ? 23.629 -9.429 -38.074 1.00 94.56 182 LEU A C 1
ATOM 1351 O O . LEU A 1 182 ? 23.145 -8.965 -37.040 1.00 94.56 182 LEU A O 1
ATOM 1355 N N . LEU A 1 183 ? 24.825 -10.023 -38.083 1.00 95.56 183 LEU A N 1
ATOM 1356 C CA . LEU A 1 183 ? 25.635 -10.187 -36.878 1.00 95.56 183 LEU A CA 1
ATOM 1357 C C . LEU A 1 183 ? 26.129 -8.840 -36.324 1.00 95.56 183 LEU A C 1
ATOM 1359 O O . LEU A 1 183 ? 26.150 -8.641 -35.105 1.00 95.56 183 LEU A O 1
ATOM 1363 N N . ALA A 1 184 ? 26.517 -7.908 -37.201 1.00 94.25 184 ALA A N 1
ATOM 1364 C CA . ALA A 1 184 ? 26.919 -6.558 -36.815 1.00 94.25 184 ALA A CA 1
ATOM 1365 C C . ALA A 1 184 ? 25.743 -5.782 -36.207 1.00 94.25 184 ALA A C 1
ATOM 1367 O O . ALA A 1 184 ? 25.882 -5.241 -35.110 1.00 94.25 184 ALA A O 1
ATOM 1368 N N . LEU A 1 185 ? 24.571 -5.824 -36.850 1.00 93.44 185 LEU A N 1
ATOM 1369 C CA . LEU A 1 185 ? 23.349 -5.191 -36.356 1.00 93.44 185 LEU A CA 1
ATOM 1370 C C . LEU A 1 185 ? 22.946 -5.760 -34.992 1.00 93.44 185 LEU A C 1
ATOM 1372 O O . LEU A 1 185 ? 22.669 -4.993 -34.073 1.00 93.44 185 LEU A O 1
ATOM 1376 N N . LYS A 1 186 ? 23.006 -7.087 -34.816 1.00 93.44 186 LYS A N 1
ATOM 1377 C CA . LYS A 1 186 ? 22.704 -7.730 -33.529 1.00 93.44 186 LYS A CA 1
ATOM 1378 C C . LYS A 1 186 ? 23.709 -7.357 -32.438 1.00 93.44 186 LYS A C 1
ATOM 1380 O O . LYS A 1 186 ? 23.343 -7.155 -31.283 1.00 93.44 186 LYS A O 1
ATOM 1385 N N . SER A 1 187 ? 24.986 -7.241 -32.797 1.00 93.56 187 SER A N 1
ATOM 1386 C CA . SER A 1 187 ? 26.034 -6.803 -31.869 1.00 93.56 187 SER A CA 1
ATOM 1387 C C . SER A 1 187 ? 25.840 -5.348 -31.442 1.00 93.56 187 SER A C 1
ATOM 1389 O O . SER A 1 187 ? 26.036 -5.023 -30.270 1.00 93.56 187 SER A O 1
ATOM 1391 N N . PHE A 1 188 ? 25.437 -4.483 -32.376 1.00 93.19 188 PHE A N 1
ATOM 1392 C CA . PHE A 1 188 ? 25.087 -3.095 -32.096 1.00 93.19 188 PHE A CA 1
ATOM 1393 C C . PHE A 1 188 ? 23.837 -2.998 -31.212 1.00 93.19 188 PHE A C 1
ATOM 1395 O O . PHE A 1 188 ? 23.866 -2.277 -30.222 1.00 93.19 188 PHE A O 1
ATOM 1402 N N . GLU A 1 189 ? 22.800 -3.795 -31.485 1.00 91.38 189 GLU A N 1
ATOM 1403 C CA . GLU A 1 189 ? 21.580 -3.890 -30.668 1.00 91.38 189 GLU A CA 1
ATOM 1404 C C . GLU A 1 189 ? 21.894 -4.175 -29.191 1.00 91.38 189 GLU A C 1
ATOM 1406 O O . GLU A 1 189 ? 21.317 -3.557 -28.300 1.00 91.38 189 GLU A O 1
ATOM 1411 N N . MET A 1 190 ? 22.839 -5.085 -28.931 1.00 90.94 190 MET A N 1
ATOM 1412 C CA . MET A 1 190 ? 23.190 -5.501 -27.571 1.00 90.94 190 MET A CA 1
ATOM 1413 C C . MET A 1 190 ? 24.101 -4.520 -26.825 1.00 90.94 190 MET A C 1
ATOM 1415 O O . MET A 1 190 ? 24.124 -4.545 -25.597 1.00 90.94 190 MET A O 1
ATOM 1419 N N . ARG A 1 191 ? 24.905 -3.713 -27.529 1.00 92.00 191 ARG A N 1
ATOM 1420 C CA . ARG A 1 191 ? 25.981 -2.918 -26.903 1.00 92.00 191 ARG A CA 1
ATOM 1421 C C . ARG A 1 191 ? 25.869 -1.407 -27.101 1.00 92.00 191 ARG A C 1
ATOM 1423 O O . ARG A 1 191 ? 26.501 -0.685 -26.341 1.00 92.00 191 ARG A O 1
ATOM 1430 N N . GLY A 1 192 ? 25.153 -0.930 -28.120 1.00 88.69 192 GLY A N 1
ATOM 1431 C CA . GLY A 1 192 ? 24.886 0.496 -28.363 1.00 88.69 192 GLY A CA 1
ATOM 1432 C C . GLY A 1 192 ? 26.107 1.402 -28.593 1.00 88.69 192 GLY A C 1
ATOM 1433 O O . GLY A 1 192 ? 25.971 2.618 -28.586 1.00 88.69 192 GLY A O 1
ATOM 1434 N N . SER A 1 193 ? 27.324 0.874 -28.780 1.00 92.94 193 SER A N 1
ATOM 1435 C CA . SER A 1 193 ? 28.515 1.738 -28.821 1.00 92.94 193 SER A CA 1
ATOM 1436 C C . SER A 1 193 ? 28.685 2.477 -30.156 1.00 92.94 193 SER A C 1
ATOM 1438 O O . SER A 1 193 ? 28.395 1.936 -31.225 1.00 92.94 193 SER A O 1
ATOM 1440 N N . VAL A 1 194 ? 29.239 3.696 -30.106 1.00 92.25 194 VAL A N 1
ATOM 1441 C CA . VAL A 1 194 ? 29.520 4.528 -31.296 1.00 92.25 194 VAL A CA 1
ATOM 1442 C C . VAL A 1 194 ? 30.433 3.800 -32.290 1.00 92.25 194 VAL A C 1
ATOM 1444 O O . VAL A 1 194 ? 30.136 3.741 -33.479 1.00 92.25 194 VAL A O 1
ATOM 1447 N N . ALA A 1 195 ? 31.484 3.135 -31.804 1.00 93.12 195 ALA A N 1
ATOM 1448 C CA . ALA A 1 195 ? 32.373 2.341 -32.656 1.00 93.12 195 ALA A CA 1
ATOM 1449 C C . ALA A 1 195 ? 31.646 1.169 -33.349 1.00 93.12 195 ALA A C 1
ATOM 1451 O O . ALA A 1 195 ? 31.984 0.789 -34.472 1.00 93.12 195 ALA A O 1
ATOM 1452 N N . LEU A 1 196 ? 30.636 0.578 -32.697 1.00 93.69 196 LEU A N 1
ATOM 1453 C CA . LEU A 1 196 ? 29.810 -0.464 -33.308 1.00 93.69 196 LEU A CA 1
ATOM 1454 C C . LEU A 1 196 ? 28.818 0.111 -34.318 1.00 93.69 196 LEU A C 1
ATOM 1456 O O . LEU A 1 196 ? 28.564 -0.557 -35.318 1.00 93.69 196 LEU A O 1
ATOM 1460 N N . ALA A 1 197 ? 28.302 1.324 -34.109 1.00 94.50 197 ALA A N 1
ATOM 1461 C CA . ALA A 1 197 ? 27.471 2.022 -35.089 1.00 94.50 197 ALA A CA 1
ATOM 1462 C C . ALA A 1 197 ? 28.233 2.242 -36.405 1.00 94.50 197 ALA A C 1
ATOM 1464 O O . ALA A 1 197 ? 27.762 1.826 -37.463 1.00 94.50 197 ALA A O 1
ATOM 1465 N N . GLU A 1 198 ? 29.444 2.802 -36.334 1.00 95.75 198 GLU A N 1
ATOM 1466 C CA . GLU A 1 198 ? 30.303 3.030 -37.505 1.00 95.75 198 GLU A CA 1
ATOM 1467 C C . GLU A 1 198 ? 30.647 1.720 -38.216 1.00 95.75 198 GLU A C 1
ATOM 1469 O O . GLU A 1 198 ? 30.504 1.601 -39.435 1.00 95.75 198 GLU A O 1
ATOM 1474 N N . ARG A 1 199 ? 31.034 0.693 -37.446 1.00 96.38 199 ARG A N 1
ATOM 1475 C CA . ARG A 1 199 ? 31.323 -0.636 -37.995 1.00 96.38 199 ARG A CA 1
ATOM 1476 C C . ARG A 1 199 ? 30.100 -1.241 -38.680 1.00 96.38 199 ARG A C 1
ATOM 1478 O O . ARG A 1 199 ? 30.248 -1.837 -39.742 1.00 96.38 199 ARG A O 1
ATOM 1485 N N . THR A 1 200 ? 28.916 -1.102 -38.091 1.00 95.44 200 THR A N 1
ATOM 1486 C CA . THR A 1 200 ? 27.662 -1.625 -38.650 1.00 95.44 200 THR A CA 1
ATOM 1487 C C . THR A 1 200 ? 27.298 -0.889 -39.935 1.00 95.44 200 THR A C 1
ATOM 1489 O O . THR A 1 200 ? 27.029 -1.544 -40.939 1.00 95.44 200 THR A O 1
ATOM 1492 N N . SER A 1 201 ? 27.394 0.445 -39.954 1.00 96.50 201 SER A N 1
ATOM 1493 C CA . SER A 1 201 ? 27.176 1.247 -41.164 1.00 96.50 201 SER A CA 1
ATOM 1494 C C . SER A 1 201 ? 28.133 0.838 -42.284 1.00 96.50 201 SER A C 1
ATOM 1496 O O . SER A 1 201 ? 27.693 0.572 -43.397 1.00 96.50 201 SER A O 1
ATOM 1498 N N . ALA A 1 202 ? 29.424 0.675 -41.980 1.00 96.50 202 ALA A N 1
ATOM 1499 C CA . ALA A 1 202 ? 30.417 0.253 -42.964 1.00 96.50 202 ALA A CA 1
ATOM 1500 C C . ALA A 1 202 ? 30.148 -1.155 -43.526 1.00 96.50 202 ALA A C 1
ATOM 1502 O O . ALA A 1 202 ? 30.390 -1.398 -44.706 1.00 96.50 202 ALA A O 1
ATOM 1503 N N . GLN A 1 203 ? 29.657 -2.096 -42.709 1.00 96.38 203 GLN A N 1
ATOM 1504 C CA . GLN A 1 203 ? 29.269 -3.430 -43.189 1.00 96.38 203 GLN A CA 1
ATOM 1505 C C . GLN A 1 203 ? 28.035 -3.370 -44.094 1.00 96.38 203 GLN A C 1
ATOM 1507 O O . GLN A 1 203 ? 27.998 -4.051 -45.116 1.00 96.38 203 GLN A O 1
ATOM 1512 N N . ILE A 1 204 ? 27.058 -2.526 -43.756 1.00 95.44 204 ILE A N 1
ATOM 1513 C CA . ILE A 1 204 ? 25.853 -2.320 -44.567 1.00 95.44 204 ILE A CA 1
ATOM 1514 C C . ILE A 1 204 ? 26.218 -1.678 -45.903 1.00 95.44 204 ILE A C 1
ATOM 1516 O O . ILE A 1 204 ? 25.784 -2.157 -46.944 1.00 95.44 204 ILE A O 1
ATOM 1520 N N . ASP A 1 205 ? 27.084 -0.666 -45.905 1.00 96.19 205 ASP A N 1
ATOM 1521 C CA . ASP A 1 205 ? 27.542 -0.038 -47.142 1.00 96.19 205 ASP A CA 1
ATOM 1522 C C . ASP A 1 205 ? 28.317 -1.005 -48.040 1.00 96.19 205 ASP A C 1
ATOM 1524 O O . ASP A 1 205 ? 28.086 -1.016 -49.249 1.00 96.19 205 ASP A O 1
ATOM 1528 N N . ARG A 1 206 ? 29.171 -1.862 -47.463 1.00 95.94 206 ARG A N 1
ATOM 1529 C CA . ARG A 1 206 ? 29.850 -2.937 -48.208 1.00 95.94 206 ARG A CA 1
ATOM 1530 C C . ARG A 1 206 ? 28.860 -3.933 -48.804 1.00 95.94 206 ARG A C 1
ATOM 1532 O O . ARG A 1 206 ? 29.040 -4.339 -49.945 1.00 95.94 206 ARG A O 1
ATOM 1539 N N . TYR A 1 207 ? 27.823 -4.314 -48.060 1.00 95.12 207 TYR A N 1
ATOM 1540 C CA . TYR A 1 207 ? 26.778 -5.202 -48.568 1.00 95.12 207 TYR A CA 1
ATOM 1541 C C . TYR A 1 207 ? 26.009 -4.554 -49.726 1.00 95.12 207 TYR A C 1
ATOM 1543 O O . TYR A 1 207 ? 25.881 -5.161 -50.784 1.00 95.12 207 TYR A O 1
ATOM 1551 N N . CYS A 1 208 ? 25.595 -3.293 -49.580 1.00 94.31 208 CYS A N 1
ATOM 1552 C CA . CYS A 1 208 ? 24.908 -2.533 -50.626 1.00 94.31 208 CYS A CA 1
ATOM 1553 C C . CYS A 1 208 ? 25.756 -2.371 -51.903 1.00 94.31 208 CYS A C 1
ATOM 1555 O O . CYS A 1 208 ? 25.213 -2.379 -53.003 1.00 94.31 208 CYS A O 1
ATOM 1557 N N . GLN A 1 209 ? 27.085 -2.260 -51.783 1.00 95.81 209 GLN A N 1
ATOM 1558 C CA . GLN A 1 209 ? 27.995 -2.188 -52.936 1.00 95.81 209 GLN A CA 1
ATOM 1559 C C . GLN A 1 209 ? 27.987 -3.464 -53.794 1.00 95.81 209 GLN A C 1
ATOM 1561 O O . GLN A 1 209 ? 28.221 -3.373 -54.995 1.00 95.81 209 GLN A O 1
ATOM 1566 N N . LEU A 1 210 ? 27.655 -4.635 -53.232 1.00 94.44 210 LEU A N 1
ATOM 1567 C CA . LEU A 1 210 ? 27.544 -5.894 -53.993 1.00 94.44 210 LEU A CA 1
ATOM 1568 C C . LEU A 1 210 ? 26.351 -5.923 -54.968 1.00 94.44 210 LEU A C 1
ATOM 1570 O O . LEU A 1 210 ? 26.233 -6.856 -55.771 1.00 94.44 210 LEU A O 1
ATOM 1574 N N . PHE A 1 211 ? 25.467 -4.928 -54.882 1.00 92.50 211 PHE A N 1
ATOM 1575 C CA . PHE A 1 211 ? 24.286 -4.747 -55.727 1.00 92.50 211 PHE A CA 1
ATOM 1576 C C . PHE A 1 211 ? 24.365 -3.465 -56.569 1.00 92.50 211 PHE A C 1
ATOM 1578 O O . PHE A 1 211 ? 23.370 -3.084 -57.174 1.00 92.50 211 PHE A O 1
ATOM 1585 N N . ALA A 1 212 ? 25.522 -2.791 -56.619 1.00 92.88 212 ALA A N 1
ATOM 1586 C CA . ALA A 1 212 ? 25.669 -1.525 -57.342 1.00 92.88 212 ALA A CA 1
ATOM 1587 C C . ALA A 1 212 ? 25.310 -1.633 -58.837 1.00 92.88 212 ALA A C 1
ATOM 1589 O O . ALA A 1 212 ? 24.801 -0.671 -59.405 1.00 92.88 212 ALA A O 1
ATOM 1590 N N . ASP A 1 213 ? 25.525 -2.808 -59.436 1.00 93.44 213 ASP A N 1
ATOM 1591 C CA . ASP A 1 213 ? 25.256 -3.081 -60.852 1.00 93.44 213 ASP A CA 1
ATOM 1592 C C . ASP A 1 213 ? 23.858 -3.688 -61.111 1.00 93.44 213 ASP A C 1
ATOM 1594 O O . ASP A 1 213 ? 23.512 -3.968 -62.258 1.00 93.44 213 ASP A O 1
ATOM 1598 N N . ASP A 1 214 ? 23.046 -3.929 -60.072 1.00 92.19 214 ASP A N 1
ATOM 1599 C CA . ASP A 1 214 ? 21.721 -4.554 -60.194 1.00 92.19 214 ASP A CA 1
ATOM 1600 C C . ASP A 1 214 ? 20.604 -3.506 -60.097 1.00 92.19 214 ASP A C 1
ATOM 1602 O O . ASP A 1 214 ? 20.134 -3.153 -59.013 1.00 92.19 214 ASP A O 1
ATOM 1606 N N . GLU A 1 215 ? 20.151 -3.027 -61.256 1.00 92.75 215 GLU A N 1
ATOM 1607 C CA . GLU A 1 215 ? 19.090 -2.017 -61.369 1.00 92.75 215 GLU A CA 1
ATOM 1608 C C . GLU A 1 215 ? 17.780 -2.460 -60.696 1.00 92.75 215 GLU A C 1
ATOM 1610 O O . GLU A 1 215 ? 17.080 -1.649 -60.094 1.00 92.75 215 GLU A O 1
ATOM 1615 N N . HIS A 1 216 ? 17.479 -3.762 -60.707 1.00 90.56 216 HIS A N 1
ATOM 1616 C CA . HIS A 1 216 ? 16.255 -4.297 -60.115 1.00 90.56 216 HIS A CA 1
ATOM 1617 C C . HIS A 1 216 ? 16.339 -4.406 -58.582 1.00 90.56 216 HIS A C 1
ATOM 1619 O O . HIS A 1 216 ? 15.316 -4.624 -57.938 1.00 90.56 216 HIS A O 1
ATOM 1625 N N . ALA A 1 217 ? 17.536 -4.313 -57.992 1.00 92.50 217 ALA A N 1
ATOM 1626 C CA . ALA A 1 217 ? 17.746 -4.314 -56.541 1.00 92.50 217 ALA A CA 1
ATOM 1627 C C . ALA A 1 217 ? 17.926 -2.895 -55.968 1.00 92.50 217 ALA A C 1
ATOM 1629 O O . ALA A 1 217 ? 17.972 -2.724 -54.748 1.00 92.50 217 ALA A O 1
ATOM 1630 N N . ALA A 1 218 ? 18.023 -1.870 -56.823 1.00 92.25 218 ALA A N 1
ATOM 1631 C CA . ALA A 1 218 ? 18.357 -0.505 -56.421 1.00 92.25 218 ALA A CA 1
ATOM 1632 C C . ALA A 1 218 ? 17.402 0.060 -55.350 1.00 92.25 218 ALA A C 1
ATOM 1634 O O . ALA A 1 218 ? 17.857 0.647 -54.363 1.00 92.25 218 ALA A O 1
ATOM 1635 N N . ASP A 1 219 ? 16.095 -0.172 -55.496 1.00 94.75 219 ASP A N 1
ATOM 1636 C CA . ASP A 1 219 ? 15.079 0.315 -54.555 1.00 94.75 219 ASP A CA 1
ATOM 1637 C C . ASP A 1 219 ? 15.160 -0.374 -53.186 1.00 94.75 219 ASP A C 1
ATOM 1639 O O . ASP A 1 219 ? 15.071 0.285 -52.143 1.00 94.75 219 ASP A O 1
ATOM 1643 N N . GLU A 1 220 ? 15.382 -1.689 -53.168 1.00 94.31 220 GLU A N 1
ATOM 1644 C CA . GLU A 1 220 ? 15.529 -2.482 -51.944 1.00 94.31 220 GLU A CA 1
ATOM 1645 C C . GLU A 1 220 ? 16.816 -2.130 -51.200 1.00 94.31 220 GLU A C 1
ATOM 1647 O O . GLU A 1 220 ? 16.800 -1.943 -49.984 1.00 94.31 220 GLU A O 1
ATOM 1652 N N . VAL A 1 221 ? 17.919 -1.946 -51.928 1.00 93.94 221 VAL A N 1
ATOM 1653 C CA . VAL A 1 221 ? 19.214 -1.517 -51.382 1.00 93.94 221 VAL A CA 1
ATOM 1654 C C . VAL A 1 221 ? 19.119 -0.104 -50.804 1.00 93.94 221 VAL A C 1
ATOM 1656 O O . VAL A 1 221 ? 19.612 0.161 -49.701 1.00 93.94 221 VAL A O 1
ATOM 1659 N N . ALA A 1 222 ? 18.439 0.812 -51.500 1.00 95.12 222 ALA A N 1
ATOM 1660 C CA . ALA A 1 222 ? 18.165 2.149 -50.984 1.00 95.12 222 ALA A CA 1
ATOM 1661 C C . ALA A 1 222 ? 17.284 2.093 -49.726 1.00 95.12 222 ALA A C 1
ATOM 1663 O O . ALA A 1 222 ? 17.541 2.813 -48.757 1.00 95.12 222 ALA A O 1
ATOM 1664 N N . SER A 1 223 ? 16.275 1.218 -49.710 1.00 95.62 223 SER A N 1
ATOM 1665 C CA . SER A 1 223 ? 15.417 0.982 -48.546 1.00 95.62 223 SER A CA 1
ATOM 1666 C C . SER A 1 223 ? 16.210 0.441 -47.353 1.00 95.62 223 SER A C 1
ATOM 1668 O O . SER A 1 223 ? 16.134 1.008 -46.261 1.00 95.62 223 SER A O 1
ATOM 1670 N N . LEU A 1 224 ? 17.056 -0.569 -47.571 1.00 95.38 224 LEU A N 1
ATOM 1671 C CA . LEU A 1 224 ? 17.934 -1.155 -46.561 1.00 95.38 224 LEU A CA 1
ATOM 1672 C C . LEU A 1 224 ? 18.852 -0.098 -45.945 1.00 95.38 224 LEU A C 1
ATOM 1674 O O . LEU A 1 224 ? 18.915 0.019 -44.722 1.00 95.38 224 LEU A O 1
ATOM 1678 N N . ARG A 1 225 ? 19.510 0.725 -46.772 1.00 96.31 225 ARG A N 1
ATOM 1679 C CA . ARG A 1 225 ? 20.381 1.809 -46.291 1.00 96.31 225 ARG A CA 1
ATOM 1680 C C . ARG A 1 225 ? 19.603 2.842 -45.469 1.00 96.31 225 ARG A C 1
ATOM 1682 O O . ARG A 1 225 ? 20.094 3.271 -44.424 1.00 96.31 225 ARG A O 1
ATOM 1689 N N . ARG A 1 226 ? 18.385 3.216 -45.886 1.00 96.94 226 ARG A N 1
ATOM 1690 C CA . ARG A 1 226 ? 17.521 4.138 -45.122 1.00 96.94 226 ARG A CA 1
ATOM 1691 C C . ARG A 1 226 ? 17.126 3.558 -43.764 1.00 96.94 226 ARG A C 1
ATOM 1693 O O . ARG A 1 226 ? 17.283 4.243 -42.756 1.00 96.94 226 ARG A O 1
ATOM 1700 N N . HIS A 1 227 ? 16.660 2.310 -43.717 1.00 96.44 227 HIS A N 1
ATOM 1701 C CA . HIS A 1 227 ? 16.272 1.657 -42.463 1.00 96.44 227 HIS A CA 1
ATOM 1702 C C . HIS A 1 227 ? 17.465 1.420 -41.536 1.00 96.44 227 HIS A C 1
ATOM 1704 O O . HIS A 1 227 ? 17.357 1.639 -40.333 1.00 96.44 227 HIS A O 1
ATOM 1710 N N . ALA A 1 228 ? 18.621 1.051 -42.084 1.00 95.12 228 ALA A N 1
ATOM 1711 C CA . ALA A 1 228 ? 19.865 0.930 -41.339 1.00 95.12 228 ALA A CA 1
ATOM 1712 C C . ALA A 1 228 ? 20.286 2.251 -40.686 1.00 95.12 228 ALA A C 1
ATOM 1714 O O . ALA A 1 228 ? 20.519 2.298 -39.478 1.00 95.12 228 ALA A O 1
ATOM 1715 N N . ALA A 1 229 ? 20.334 3.333 -41.467 1.00 96.31 229 ALA A N 1
ATOM 1716 C CA . ALA A 1 229 ? 20.682 4.657 -40.964 1.00 96.31 229 ALA A CA 1
ATOM 1717 C C . ALA A 1 229 ? 19.679 5.137 -39.901 1.00 96.31 229 ALA A C 1
ATOM 1719 O O . ALA A 1 229 ? 20.083 5.647 -38.854 1.00 96.31 229 ALA A O 1
ATOM 1720 N N . ALA A 1 230 ? 18.378 4.912 -40.127 1.00 96.75 230 ALA A N 1
ATOM 1721 C CA . ALA A 1 230 ? 17.330 5.233 -39.163 1.00 96.75 230 ALA A CA 1
ATOM 1722 C C . ALA A 1 230 ? 17.472 4.424 -37.863 1.00 96.75 230 ALA A C 1
ATOM 1724 O O . ALA A 1 230 ? 17.370 5.000 -36.782 1.00 96.75 230 ALA A O 1
ATOM 1725 N N . ALA A 1 231 ? 17.757 3.120 -37.946 1.00 95.31 231 ALA A N 1
ATOM 1726 C CA . ALA A 1 231 ? 17.963 2.261 -36.781 1.00 95.31 231 ALA A CA 1
ATOM 1727 C C . ALA A 1 231 ? 19.182 2.696 -35.956 1.00 95.31 231 ALA A C 1
ATOM 1729 O O . ALA A 1 231 ? 19.088 2.796 -34.733 1.00 95.31 231 ALA A O 1
ATOM 1730 N N . ILE A 1 232 ? 20.309 2.979 -36.618 1.00 95.44 232 ILE A N 1
ATOM 1731 C CA . ILE A 1 232 ? 21.544 3.425 -35.963 1.00 95.44 232 ILE A CA 1
ATOM 1732 C C . ILE A 1 232 ? 21.330 4.780 -35.279 1.00 95.44 232 ILE A C 1
ATOM 1734 O O . ILE A 1 232 ? 21.606 4.909 -34.086 1.00 95.44 232 ILE A O 1
ATOM 1738 N N . SER A 1 233 ? 20.779 5.762 -35.998 1.00 96.06 233 SER A N 1
ATOM 1739 C CA . SER A 1 233 ? 20.538 7.104 -35.455 1.00 96.06 233 SER A CA 1
ATOM 1740 C C . SER A 1 233 ? 19.524 7.089 -34.309 1.00 96.06 233 SER A C 1
ATOM 1742 O O . SER A 1 233 ? 19.747 7.722 -33.278 1.00 96.06 233 SER A O 1
ATOM 1744 N N . ALA A 1 234 ? 18.429 6.335 -34.448 1.00 95.44 234 ALA A N 1
ATOM 1745 C CA . ALA A 1 234 ? 17.435 6.204 -33.390 1.00 95.44 234 ALA A CA 1
ATOM 1746 C C . ALA A 1 234 ? 18.032 5.558 -32.135 1.00 95.44 234 ALA A C 1
ATOM 1748 O O . ALA A 1 234 ? 17.776 6.034 -31.033 1.00 95.44 234 ALA A O 1
ATOM 1749 N N . ARG A 1 235 ? 18.871 4.523 -32.286 1.00 94.62 235 ARG A N 1
ATOM 1750 C CA . ARG A 1 235 ? 19.540 3.889 -31.145 1.00 94.62 235 ARG A CA 1
ATOM 1751 C C . ARG A 1 235 ? 20.496 4.842 -30.428 1.00 94.62 235 ARG A C 1
ATOM 1753 O O . ARG A 1 235 ? 20.440 4.915 -29.207 1.00 94.62 235 ARG A O 1
ATOM 1760 N N . GLN A 1 236 ? 21.309 5.597 -31.166 1.00 94.44 236 GLN A N 1
ATOM 1761 C CA . GLN A 1 236 ? 22.210 6.593 -30.577 1.00 94.44 236 GLN A CA 1
ATOM 1762 C C . GLN A 1 236 ? 21.442 7.643 -29.768 1.00 94.44 236 GLN A C 1
ATOM 1764 O O . GLN A 1 236 ? 21.803 7.910 -28.627 1.00 94.44 236 GLN A O 1
ATOM 1769 N N . ARG A 1 237 ? 20.326 8.160 -30.302 1.00 95.44 237 ARG A N 1
ATOM 1770 C CA . ARG A 1 237 ? 19.462 9.101 -29.568 1.00 95.44 237 ARG A CA 1
ATOM 1771 C C . ARG A 1 237 ? 18.843 8.487 -28.315 1.00 95.44 237 ARG A C 1
ATOM 1773 O O . ARG A 1 237 ? 18.695 9.182 -27.316 1.00 95.44 237 ARG A O 1
ATOM 1780 N N . ILE A 1 238 ? 18.490 7.199 -28.354 1.00 93.31 238 ILE A N 1
ATOM 1781 C CA . ILE A 1 238 ? 18.014 6.478 -27.166 1.00 93.31 238 ILE A CA 1
ATOM 1782 C C . ILE A 1 238 ? 19.115 6.421 -26.108 1.00 93.31 238 ILE A C 1
ATOM 1784 O O . ILE A 1 238 ? 18.856 6.748 -24.955 1.00 93.31 238 ILE A O 1
ATOM 1788 N N . ASP A 1 239 ? 20.333 6.036 -26.488 1.00 92.19 239 ASP A N 1
ATOM 1789 C CA . ASP A 1 239 ? 21.454 5.921 -25.552 1.00 92.19 239 ASP A CA 1
ATOM 1790 C C . ASP A 1 239 ? 21.853 7.299 -24.973 1.00 92.19 239 ASP A C 1
ATOM 1792 O O . ASP A 1 239 ? 22.087 7.416 -23.769 1.00 92.19 239 ASP A O 1
ATOM 1796 N N . GLU A 1 240 ? 21.840 8.361 -25.785 1.00 92.88 240 GLU A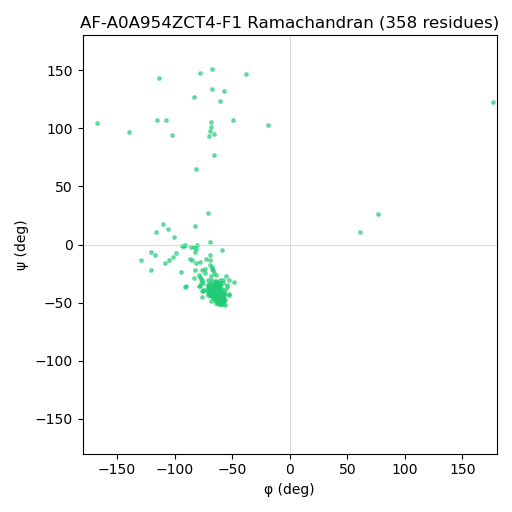 N 1
ATOM 1797 C CA . GLU A 1 240 ? 22.045 9.750 -25.341 1.00 92.88 240 GLU A CA 1
ATOM 1798 C C . GLU A 1 240 ? 20.953 10.217 -24.372 1.00 92.88 240 GLU A C 1
ATOM 1800 O O . GLU A 1 240 ? 21.261 10.759 -23.309 1.00 92.88 240 GLU A O 1
ATOM 1805 N N . GLY A 1 241 ? 19.681 9.979 -24.698 1.00 92.38 241 GLY A N 1
ATOM 1806 C CA . GLY A 1 241 ? 18.569 10.345 -23.823 1.00 92.38 241 GLY A CA 1
ATOM 1807 C C . GLY A 1 241 ? 18.566 9.550 -22.520 1.00 92.38 241 GLY A C 1
ATOM 1808 O O . GLY A 1 241 ? 18.318 10.114 -21.459 1.00 92.38 241 GLY A O 1
ATOM 1809 N N . LEU A 1 242 ? 18.928 8.264 -22.550 1.00 90.12 242 LEU A N 1
ATOM 1810 C CA . LEU A 1 242 ? 19.113 7.468 -21.334 1.00 90.12 242 LEU A CA 1
ATOM 1811 C C . LEU A 1 242 ? 20.261 8.012 -20.473 1.00 90.12 2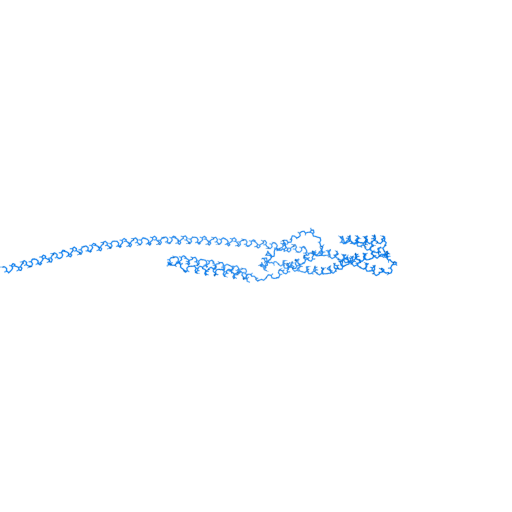42 LEU A C 1
ATOM 1813 O O . LEU A 1 242 ? 20.127 8.069 -19.248 1.00 90.12 242 LEU A O 1
ATOM 1817 N N . ALA A 1 243 ? 21.359 8.460 -21.088 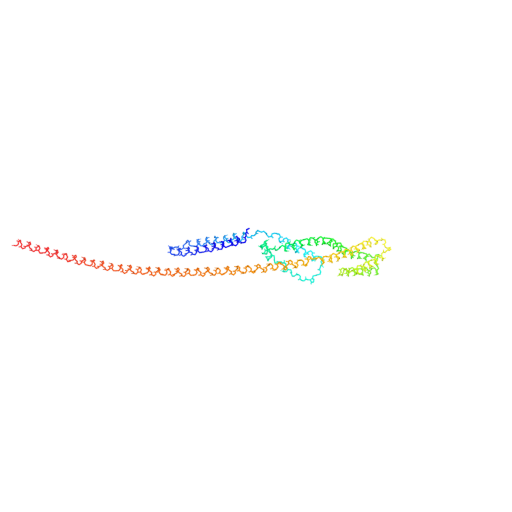1.00 90.88 243 ALA A N 1
ATOM 1818 C CA . ALA A 1 243 ? 22.448 9.110 -20.367 1.00 90.88 243 ALA A CA 1
ATOM 1819 C C . ALA A 1 243 ? 21.992 10.430 -19.720 1.00 90.88 243 ALA A C 1
ATOM 1821 O O . ALA A 1 243 ? 22.281 10.652 -18.545 1.00 90.88 243 ALA A O 1
ATOM 1822 N N . GLN A 1 244 ? 21.222 11.264 -20.427 1.00 91.12 244 GLN A N 1
ATOM 1823 C CA . GLN A 1 244 ? 20.645 12.497 -19.873 1.00 91.12 244 GLN A CA 1
ATOM 1824 C C . GLN A 1 244 ? 19.678 12.208 -18.718 1.00 91.12 244 GLN A C 1
ATOM 1826 O O . GLN A 1 244 ? 19.794 12.810 -17.652 1.00 91.12 244 GLN A O 1
ATOM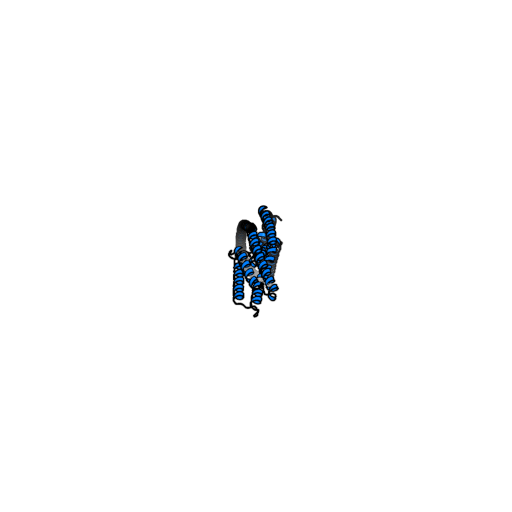 1831 N N . ILE A 1 245 ? 18.789 11.222 -18.879 1.00 88.56 245 ILE A N 1
ATOM 1832 C CA . ILE A 1 245 ? 17.854 10.790 -17.833 1.00 88.56 245 ILE A CA 1
ATOM 1833 C C . ILE A 1 245 ? 18.601 10.310 -16.586 1.00 88.56 245 ILE A C 1
ATOM 1835 O O . ILE A 1 245 ? 18.197 10.629 -15.471 1.00 88.56 245 ILE A O 1
ATOM 1839 N N . SER A 1 246 ? 19.713 9.589 -16.753 1.00 86.94 246 SER A N 1
ATOM 1840 C CA . SER A 1 246 ? 20.518 9.111 -15.621 1.00 86.94 246 SER A CA 1
ATOM 1841 C C . SER A 1 246 ? 21.192 10.234 -14.821 1.00 86.94 246 SER A C 1
ATOM 1843 O O . SER A 1 246 ? 21.517 10.038 -13.651 1.00 86.94 246 SER A O 1
ATOM 1845 N N . GLN A 1 247 ? 21.383 11.408 -15.431 1.00 89.19 247 GLN A N 1
ATOM 1846 C CA . GLN A 1 247 ? 21.949 12.591 -14.779 1.00 89.19 247 GLN A CA 1
ATOM 1847 C C . GLN A 1 247 ? 20.888 13.434 -14.063 1.00 89.19 247 GLN A C 1
ATOM 1849 O O . GLN A 1 247 ? 21.245 14.321 -13.285 1.00 89.19 247 GLN A O 1
ATOM 1854 N N . LEU A 1 248 ? 19.595 13.184 -14.303 1.00 87.25 248 LEU A N 1
ATOM 1855 C CA . LEU A 1 248 ? 18.537 13.945 -13.652 1.00 87.25 248 LEU A CA 1
ATOM 1856 C C . LEU A 1 248 ? 18.510 13.640 -12.142 1.00 87.25 248 LEU A C 1
ATOM 1858 O O . LEU A 1 248 ? 18.490 12.472 -11.740 1.00 87.25 248 LEU A O 1
ATOM 1862 N N . PRO A 1 249 ? 18.423 14.673 -11.282 1.00 86.19 249 PRO A N 1
ATOM 1863 C CA . PRO A 1 249 ? 18.422 14.521 -9.824 1.00 86.19 249 PRO A CA 1
ATOM 1864 C C . PRO A 1 249 ? 17.149 13.859 -9.268 1.00 86.19 249 PRO A C 1
ATOM 1866 O O . PRO A 1 249 ? 17.042 13.663 -8.057 1.00 86.19 249 PRO A O 1
ATOM 1869 N N . VAL A 1 250 ? 16.211 13.447 -10.129 1.00 83.25 250 VAL A N 1
ATOM 1870 C CA . VAL A 1 250 ? 14.944 12.800 -9.759 1.00 83.25 250 VAL A CA 1
ATOM 1871 C C . VAL A 1 250 ? 15.179 11.592 -8.856 1.00 83.25 250 VAL A C 1
ATOM 1873 O O . VAL A 1 250 ? 14.488 11.434 -7.853 1.00 83.25 250 VAL A O 1
ATOM 1876 N N . LEU A 1 251 ? 16.168 10.745 -9.167 1.00 78.06 251 LEU A N 1
ATOM 1877 C CA . LEU A 1 251 ? 16.442 9.542 -8.373 1.00 78.06 251 LEU A CA 1
ATOM 1878 C C . LEU A 1 251 ? 16.977 9.886 -6.978 1.00 78.06 251 LEU A C 1
ATOM 1880 O O . LEU A 1 251 ? 16.545 9.289 -5.989 1.00 78.06 251 LEU A O 1
ATOM 1884 N N . SER A 1 252 ? 17.871 10.875 -6.878 1.00 84.00 252 SER A N 1
ATOM 1885 C CA . SER A 1 252 ? 18.357 11.360 -5.582 1.00 84.00 252 SER A CA 1
ATOM 1886 C C . SER A 1 252 ? 17.252 12.041 -4.778 1.00 84.00 252 SER A C 1
ATOM 1888 O O . SER A 1 252 ? 17.132 11.788 -3.581 1.00 84.00 252 SER A O 1
ATOM 1890 N N . ASN A 1 253 ? 16.403 12.836 -5.428 1.00 83.25 253 ASN A N 1
ATOM 1891 C CA . ASN A 1 253 ? 15.302 13.540 -4.779 1.00 83.25 253 ASN A CA 1
ATOM 1892 C C . ASN A 1 253 ? 14.206 12.574 -4.324 1.00 83.25 253 ASN A C 1
ATOM 1894 O O . ASN A 1 253 ? 13.672 12.729 -3.230 1.00 83.25 253 ASN A O 1
ATOM 1898 N N . LEU A 1 254 ? 13.931 11.514 -5.088 1.00 81.69 254 LEU A N 1
ATOM 1899 C CA . LEU A 1 254 ? 13.016 10.447 -4.687 1.00 81.69 254 LEU A CA 1
ATOM 1900 C C . LEU A 1 254 ? 13.553 9.668 -3.480 1.00 81.69 254 LEU A C 1
ATOM 1902 O O . LEU A 1 254 ? 12.796 9.358 -2.559 1.00 81.69 254 LEU A O 1
ATOM 1906 N N . ALA A 1 255 ? 14.859 9.389 -3.440 1.00 82.94 255 ALA A N 1
ATOM 1907 C CA . ALA A 1 255 ? 15.487 8.774 -2.274 1.00 82.94 255 ALA A CA 1
ATOM 1908 C C . ALA A 1 255 ? 15.385 9.677 -1.031 1.00 82.94 255 ALA A C 1
ATOM 1910 O O . ALA A 1 255 ? 15.016 9.186 0.036 1.00 82.94 255 ALA A O 1
ATOM 1911 N N . GLN A 1 256 ? 15.635 10.983 -1.175 1.00 85.50 256 GLN A N 1
ATOM 1912 C CA . GLN A 1 256 ? 15.486 11.969 -0.096 1.00 85.50 256 GLN A CA 1
ATOM 1913 C C . GLN A 1 256 ? 14.032 12.120 0.369 1.00 85.50 256 GLN A C 1
ATOM 1915 O O . GLN A 1 256 ? 13.764 12.158 1.568 1.00 85.50 256 GLN A O 1
ATOM 1920 N N . LEU A 1 257 ? 13.071 12.146 -0.557 1.00 82.94 257 LEU A N 1
ATOM 1921 C CA . LEU A 1 257 ? 11.647 12.189 -0.229 1.00 82.94 257 LEU A CA 1
ATOM 1922 C C . LEU A 1 257 ? 11.247 10.934 0.557 1.00 82.94 257 LEU A C 1
ATOM 1924 O O . LEU A 1 257 ? 10.529 11.026 1.551 1.00 82.94 257 LEU A O 1
ATOM 1928 N N . ARG A 1 258 ? 11.761 9.760 0.167 1.00 83.62 258 ARG A N 1
ATOM 1929 C CA . ARG A 1 258 ? 11.498 8.491 0.858 1.00 83.62 258 ARG A CA 1
ATOM 1930 C C . ARG A 1 258 ? 12.104 8.452 2.259 1.00 83.62 258 ARG A C 1
ATOM 1932 O O . ARG A 1 258 ? 11.463 7.935 3.173 1.00 83.62 258 ARG A O 1
ATOM 1939 N N . THR A 1 259 ? 13.320 8.964 2.452 1.00 85.06 259 THR A N 1
ATOM 1940 C CA . THR A 1 259 ? 13.937 9.028 3.787 1.00 85.06 259 THR A CA 1
ATOM 1941 C C . THR A 1 259 ? 13.226 10.038 4.680 1.00 85.06 259 THR A C 1
ATOM 1943 O O . THR A 1 259 ? 12.911 9.695 5.818 1.00 85.06 259 THR A O 1
ATOM 1946 N N . ALA A 1 260 ? 12.889 11.222 4.160 1.00 82.69 260 ALA A N 1
ATOM 1947 C CA . ALA A 1 260 ? 12.098 12.222 4.876 1.00 82.69 260 ALA A CA 1
ATOM 1948 C C . ALA A 1 260 ? 10.723 11.667 5.279 1.00 82.69 260 ALA A C 1
ATOM 1950 O O . ALA A 1 260 ? 10.292 11.832 6.418 1.00 82.69 260 ALA A O 1
ATOM 1951 N N . HIS A 1 261 ? 10.069 10.933 4.377 1.00 81.38 261 HIS A N 1
ATOM 1952 C CA . HIS A 1 261 ? 8.786 10.297 4.651 1.00 81.38 261 HIS A CA 1
ATOM 1953 C C . HIS A 1 261 ? 8.881 9.225 5.745 1.00 81.38 261 HIS A C 1
ATOM 1955 O O . HIS A 1 261 ? 8.078 9.221 6.673 1.00 81.38 261 HIS A O 1
ATOM 1961 N N . ARG A 1 262 ? 9.893 8.348 5.693 1.00 83.25 262 ARG A N 1
ATOM 1962 C CA . ARG A 1 262 ? 10.128 7.344 6.748 1.00 83.25 262 ARG A CA 1
ATOM 1963 C C . ARG A 1 262 ? 10.431 7.983 8.102 1.00 83.25 262 ARG A C 1
ATOM 1965 O O . ARG A 1 262 ? 9.953 7.490 9.117 1.00 83.25 262 ARG A O 1
ATOM 1972 N N . ALA A 1 263 ? 11.201 9.070 8.118 1.00 82.44 263 ALA A N 1
ATOM 1973 C CA . ALA A 1 263 ? 11.494 9.808 9.343 1.00 82.44 263 ALA A CA 1
ATOM 1974 C C . ALA A 1 263 ? 10.218 10.410 9.955 1.00 82.44 263 ALA A C 1
ATOM 1976 O O . ALA A 1 263 ? 9.994 10.263 11.154 1.00 82.44 263 ALA A O 1
ATOM 1977 N N . ALA A 1 264 ? 9.352 11.005 9.127 1.00 79.81 264 ALA A N 1
ATOM 1978 C CA . ALA A 1 264 ? 8.053 11.511 9.567 1.00 79.81 264 ALA A CA 1
ATOM 1979 C C . ALA A 1 264 ? 7.132 10.384 10.078 1.00 79.81 264 ALA A C 1
ATOM 1981 O O . ALA A 1 264 ? 6.486 10.533 11.114 1.00 79.81 264 ALA A O 1
ATOM 1982 N N . GLY A 1 265 ? 7.121 9.227 9.405 1.00 77.44 265 GLY A N 1
ATOM 1983 C CA . GLY A 1 265 ? 6.390 8.037 9.853 1.00 77.44 265 GLY A CA 1
ATOM 1984 C C . GLY A 1 265 ? 6.821 7.571 11.247 1.00 77.44 265 GLY A C 1
ATOM 1985 O O . GLY A 1 265 ? 5.983 7.410 12.131 1.00 77.44 265 GLY A O 1
ATOM 1986 N N . ALA A 1 266 ? 8.131 7.459 11.483 1.00 81.25 266 ALA A N 1
ATOM 1987 C CA . ALA A 1 266 ? 8.674 7.014 12.767 1.00 81.25 266 ALA A CA 1
ATOM 1988 C C . ALA A 1 266 ? 8.298 7.941 13.939 1.00 81.25 266 ALA A C 1
ATOM 1990 O O . ALA A 1 266 ? 8.049 7.466 15.048 1.00 81.25 266 ALA A O 1
ATOM 1991 N N . THR A 1 267 ? 8.220 9.259 13.712 1.00 81.38 267 THR A N 1
ATOM 1992 C CA . THR A 1 267 ? 7.782 10.200 14.759 1.00 81.38 267 THR A CA 1
ATOM 1993 C C . THR A 1 267 ? 6.320 9.993 15.158 1.00 81.38 267 THR A C 1
ATOM 1995 O O . THR A 1 267 ? 5.993 10.048 16.341 1.00 81.38 267 THR A O 1
ATOM 1998 N N . LEU A 1 268 ? 5.453 9.674 14.196 1.00 78.00 268 LEU A N 1
ATOM 1999 C CA . LEU A 1 268 ? 4.023 9.461 14.441 1.00 78.00 268 LEU A CA 1
ATOM 2000 C C . LEU A 1 268 ? 3.739 8.129 15.112 1.00 78.00 268 LEU A C 1
ATOM 2002 O O . LEU A 1 268 ? 2.887 8.051 15.994 1.00 78.00 268 LEU A O 1
ATOM 2006 N N . GLU A 1 269 ? 4.457 7.081 14.712 1.00 81.81 269 GLU A N 1
ATOM 2007 C CA . GLU A 1 269 ? 4.366 5.781 15.373 1.00 81.81 269 GLU A CA 1
ATOM 2008 C C . GLU A 1 269 ? 4.674 5.920 16.868 1.00 81.81 269 GLU A C 1
ATOM 2010 O O . GLU A 1 269 ? 3.963 5.347 17.695 1.00 81.81 269 GLU A O 1
ATOM 2015 N N . GLY A 1 270 ? 5.657 6.754 17.231 1.00 83.50 270 GLY A N 1
ATOM 2016 C CA . GLY A 1 270 ? 5.955 7.098 18.622 1.00 83.50 270 GLY A CA 1
ATOM 2017 C C . GLY A 1 270 ? 4.748 7.672 19.375 1.00 83.50 270 GLY A C 1
ATOM 2018 O O . GLY A 1 270 ? 4.377 7.145 20.428 1.00 83.50 270 GLY A O 1
ATOM 2019 N N . GLU A 1 271 ? 4.095 8.693 18.816 1.00 83.19 271 GLU A N 1
ATOM 2020 C CA . GLU A 1 271 ? 2.919 9.334 19.425 1.00 83.19 271 GLU A CA 1
ATOM 2021 C C . GLU A 1 271 ? 1.718 8.381 19.526 1.00 83.19 271 GLU A C 1
ATOM 2023 O O . GLU A 1 271 ? 1.046 8.317 20.560 1.00 83.19 271 GLU A O 1
ATOM 2028 N N . VAL A 1 272 ? 1.460 7.585 18.483 1.00 81.50 272 VAL A N 1
ATOM 2029 C CA . VAL A 1 272 ? 0.365 6.601 18.467 1.00 81.50 272 VAL A CA 1
ATOM 2030 C C . VAL A 1 272 ? 0.603 5.502 19.501 1.00 81.50 272 VAL A C 1
ATOM 2032 O O . VAL A 1 272 ? -0.328 5.097 20.203 1.00 81.50 272 VAL A O 1
ATOM 2035 N N . HIS A 1 273 ? 1.840 5.023 19.644 1.00 85.38 273 HIS A N 1
ATOM 2036 C CA . HIS A 1 273 ? 2.185 4.044 20.671 1.00 85.38 273 HIS A CA 1
ATOM 2037 C C . HIS A 1 273 ? 1.999 4.601 22.083 1.00 85.38 273 HIS A C 1
ATOM 2039 O O . HIS A 1 273 ? 1.499 3.882 22.954 1.00 85.38 273 HIS A O 1
ATOM 2045 N N . GLU A 1 274 ? 2.350 5.865 22.317 1.00 88.19 274 GLU A N 1
ATOM 2046 C CA . GLU A 1 274 ? 2.123 6.523 23.602 1.00 88.19 274 GLU A CA 1
ATOM 2047 C C . GLU A 1 274 ? 0.624 6.667 23.906 1.00 88.19 274 GLU A C 1
ATOM 2049 O O . GLU A 1 274 ? 0.166 6.246 24.972 1.00 88.19 274 GLU A O 1
ATOM 2054 N N . GLN A 1 275 ? -0.172 7.150 22.948 1.00 85.69 275 GLN A N 1
ATOM 2055 C CA . GLN A 1 275 ? -1.628 7.245 23.093 1.00 85.69 275 GLN A CA 1
ATOM 2056 C C . GLN A 1 275 ? -2.272 5.877 23.342 1.00 85.69 275 GLN A C 1
ATOM 2058 O O . GLN A 1 275 ? -3.140 5.743 24.207 1.00 85.69 275 GLN A O 1
ATOM 2063 N N . ARG A 1 276 ? -1.819 4.833 22.639 1.00 87.44 276 ARG A N 1
ATOM 2064 C CA . ARG A 1 276 ? -2.311 3.466 22.839 1.00 87.44 276 ARG A CA 1
ATOM 2065 C C . ARG A 1 276 ? -2.005 2.965 24.248 1.00 87.44 276 ARG A C 1
ATOM 2067 O O . ARG A 1 276 ? -2.887 2.374 24.865 1.00 87.44 276 ARG A O 1
ATOM 2074 N N . ARG A 1 277 ? -0.810 3.241 24.787 1.00 92.00 277 ARG A N 1
ATOM 2075 C CA . ARG A 1 277 ? -0.459 2.902 26.180 1.00 92.00 277 ARG A CA 1
ATOM 2076 C C . ARG A 1 277 ? -1.389 3.599 27.171 1.00 92.00 277 ARG A C 1
ATOM 2078 O O . ARG A 1 277 ? -1.947 2.926 28.038 1.00 92.00 277 ARG A O 1
ATOM 2085 N N . TRP A 1 278 ? -1.631 4.899 27.003 1.00 93.00 278 TRP A N 1
ATOM 2086 C CA . TRP A 1 278 ? -2.560 5.649 27.854 1.00 93.00 278 TRP A CA 1
ATOM 2087 C C . TRP A 1 278 ? -3.992 5.113 27.788 1.00 93.00 278 TRP A C 1
ATOM 2089 O O . TRP A 1 278 ? -4.614 4.911 28.829 1.00 93.00 278 TRP A O 1
ATOM 2099 N N . LEU A 1 279 ? -4.499 4.803 26.592 1.00 90.12 279 LEU A N 1
ATOM 2100 C CA . LEU A 1 279 ? -5.829 4.210 26.423 1.00 90.12 279 LEU A CA 1
ATOM 2101 C C . LEU A 1 279 ? -5.927 2.825 27.071 1.00 90.12 279 LEU A C 1
ATOM 2103 O O . LEU A 1 279 ? -6.916 2.535 27.740 1.00 90.12 279 LEU A O 1
ATOM 2107 N N . THR A 1 280 ? -4.898 1.983 26.935 1.00 91.62 280 THR A N 1
ATOM 2108 C CA . THR A 1 280 ? -4.876 0.673 27.604 1.00 91.62 280 THR A CA 1
ATOM 2109 C C . THR A 1 280 ? -4.814 0.800 29.125 1.00 91.62 280 THR A C 1
ATOM 2111 O O . THR A 1 280 ? -5.504 0.058 29.823 1.00 91.62 280 THR A O 1
ATOM 2114 N N . ALA A 1 281 ? -4.058 1.769 29.650 1.00 92.88 281 ALA A N 1
ATOM 2115 C CA . ALA A 1 281 ? -4.002 2.045 31.082 1.00 92.88 281 ALA A CA 1
ATOM 2116 C C . ALA A 1 281 ? -5.357 2.543 31.612 1.00 92.88 281 ALA A C 1
ATOM 2118 O O . ALA A 1 281 ? -5.831 2.063 32.641 1.00 92.88 281 ALA A O 1
ATOM 2119 N N . LEU A 1 282 ? -6.019 3.444 30.878 1.00 94.12 282 LEU A N 1
ATOM 2120 C CA . LEU A 1 282 ? -7.352 3.945 31.215 1.00 94.12 282 LEU A CA 1
ATOM 2121 C C . LEU A 1 282 ? -8.404 2.827 31.197 1.00 94.12 282 LEU A C 1
ATOM 2123 O O . LEU A 1 282 ? -9.201 2.719 32.128 1.00 94.12 282 LEU A O 1
ATOM 2127 N N . ALA A 1 283 ? -8.384 1.966 30.176 1.00 90.94 283 ALA A N 1
ATOM 2128 C CA . ALA A 1 283 ? -9.273 0.809 30.092 1.00 90.94 283 ALA A CA 1
ATOM 2129 C C . ALA A 1 283 ? -9.067 -0.152 31.276 1.00 90.94 283 ALA A C 1
ATOM 2131 O O . ALA A 1 283 ? -10.040 -0.608 31.878 1.00 90.94 283 ALA A O 1
ATOM 2132 N N . GLY A 1 284 ? -7.810 -0.401 31.664 1.00 93.62 284 GLY A N 1
ATOM 2133 C CA . GLY A 1 284 ? -7.479 -1.190 32.852 1.00 93.62 284 GLY A CA 1
ATOM 2134 C C . GLY A 1 284 ? -8.012 -0.571 34.148 1.00 93.62 284 GLY A C 1
ATOM 2135 O O . GLY A 1 284 ? -8.606 -1.274 34.966 1.00 93.62 284 GLY A O 1
ATOM 2136 N N . ALA A 1 285 ? -7.872 0.747 34.316 1.00 93.62 285 ALA A N 1
ATOM 2137 C CA . ALA A 1 285 ? -8.392 1.463 35.482 1.00 93.62 285 ALA A CA 1
ATOM 2138 C C . ALA A 1 285 ? -9.928 1.389 35.578 1.00 93.62 285 ALA A C 1
ATOM 2140 O O . ALA A 1 285 ? -10.469 1.146 36.658 1.00 93.62 285 ALA A O 1
ATOM 2141 N N . LEU A 1 286 ? -10.632 1.534 34.452 1.00 93.00 286 LEU A N 1
ATOM 2142 C CA . LEU A 1 286 ? -12.093 1.418 34.390 1.00 93.00 286 LEU A CA 1
ATOM 2143 C C . LEU A 1 286 ? -12.577 -0.003 34.704 1.00 93.00 286 LEU A C 1
ATOM 2145 O O . LEU A 1 286 ? -13.541 -0.170 35.451 1.00 93.00 286 LEU A O 1
ATOM 2149 N N . ALA A 1 287 ? -11.889 -1.028 34.195 1.00 90.31 287 ALA A N 1
ATOM 2150 C CA . ALA A 1 287 ? -12.204 -2.421 34.508 1.00 90.31 287 ALA A CA 1
ATOM 2151 C C . ALA A 1 287 ? -12.015 -2.728 36.005 1.00 90.31 287 ALA A C 1
ATOM 2153 O O . ALA A 1 287 ? -12.882 -3.345 36.627 1.00 90.31 287 ALA A O 1
ATOM 2154 N N . ALA A 1 288 ? -10.921 -2.248 36.606 1.00 92.38 288 ALA A N 1
ATOM 2155 C CA . ALA A 1 288 ? -10.677 -2.393 38.040 1.00 92.38 288 ALA A CA 1
ATOM 2156 C C . ALA A 1 288 ? -11.757 -1.689 38.879 1.00 92.38 288 ALA A C 1
ATOM 2158 O O . ALA A 1 288 ? -12.263 -2.266 39.842 1.00 92.38 288 ALA A O 1
ATOM 2159 N N . PHE A 1 289 ? -12.159 -0.477 38.486 1.00 95.62 289 PHE A N 1
ATOM 2160 C CA . PHE A 1 289 ? -13.244 0.252 39.140 1.00 95.62 289 PHE A CA 1
ATOM 2161 C C . PHE A 1 289 ? -14.567 -0.528 39.092 1.00 95.62 289 PHE A C 1
ATOM 2163 O O . PHE A 1 289 ? -15.195 -0.726 40.131 1.00 95.62 289 PHE A O 1
ATOM 2170 N N . ALA A 1 290 ? -14.950 -1.050 37.922 1.00 91.75 290 ALA A N 1
ATOM 2171 C CA . ALA A 1 290 ? -16.168 -1.844 37.763 1.00 91.75 290 ALA A CA 1
ATOM 2172 C C . ALA A 1 290 ? -16.169 -3.107 38.646 1.00 91.75 290 ALA A C 1
ATOM 2174 O O . ALA A 1 290 ? -17.177 -3.413 39.285 1.00 91.75 290 ALA A O 1
ATOM 2175 N N . LEU A 1 291 ? -15.033 -3.810 38.743 1.00 95.00 291 LEU A N 1
ATOM 2176 C CA . LEU A 1 291 ? -14.883 -4.975 39.624 1.00 95.00 291 LEU A CA 1
ATOM 2177 C C . LEU A 1 291 ? -15.065 -4.612 41.102 1.00 95.00 291 LEU A C 1
ATOM 2179 O O . LEU A 1 291 ? -15.758 -5.325 41.832 1.00 95.00 291 LEU A O 1
ATOM 2183 N N . VAL A 1 292 ? -14.489 -3.490 41.545 1.00 96.06 292 VAL A N 1
ATOM 2184 C CA . VAL A 1 292 ? -14.657 -2.998 42.920 1.00 96.06 292 VAL A CA 1
ATOM 2185 C C . VAL A 1 292 ? -16.119 -2.643 43.196 1.00 96.06 292 VAL A C 1
ATOM 2187 O O . VAL A 1 292 ? -16.649 -3.031 44.239 1.00 96.06 292 VAL A O 1
ATOM 2190 N N . SER A 1 293 ? -16.799 -1.966 42.268 1.00 91.69 293 SER A N 1
ATOM 2191 C CA . SER A 1 293 ? -18.222 -1.633 42.402 1.00 91.69 293 SER A CA 1
ATOM 2192 C C . SER A 1 293 ? -19.106 -2.881 42.483 1.00 91.69 293 SER A C 1
ATOM 2194 O O . SER A 1 293 ? -19.959 -2.963 43.366 1.00 91.69 293 SER A O 1
ATOM 2196 N N . LEU A 1 294 ? -18.874 -3.886 41.631 1.00 94.38 294 LEU A N 1
ATOM 2197 C CA . LEU A 1 294 ? -19.599 -5.163 41.676 1.00 94.38 294 LEU A CA 1
ATOM 2198 C C . LEU A 1 294 ? -19.373 -5.905 42.996 1.00 94.38 294 LEU A C 1
ATOM 2200 O O . LEU A 1 294 ? -20.313 -6.445 43.582 1.00 94.38 294 LEU A O 1
ATOM 2204 N N . TRP A 1 295 ? -18.141 -5.903 43.505 1.00 96.75 295 TRP A N 1
ATOM 2205 C CA . TRP A 1 295 ? -17.830 -6.502 44.800 1.00 96.75 295 TRP A CA 1
ATOM 2206 C C . TRP A 1 295 ? -18.561 -5.800 45.953 1.00 96.75 295 TRP A C 1
ATOM 2208 O O . TRP A 1 295 ? -19.123 -6.465 46.827 1.00 96.75 295 TRP A O 1
ATOM 2218 N N . GLN A 1 296 ? -18.615 -4.464 45.938 1.00 96.88 296 GLN A N 1
ATOM 2219 C CA . GLN A 1 296 ? -19.359 -3.689 46.935 1.00 96.88 296 GLN A CA 1
ATOM 2220 C C . GLN A 1 296 ? -20.869 -3.947 46.863 1.00 96.88 296 GLN A C 1
ATOM 2222 O O . GLN A 1 296 ? -21.493 -4.143 47.907 1.00 96.88 296 GLN A O 1
ATOM 2227 N N . LEU A 1 297 ? -21.443 -4.011 45.658 1.00 94.19 297 LEU A N 1
ATOM 2228 C CA . LEU A 1 297 ? -22.858 -4.331 45.448 1.00 94.19 297 LEU A CA 1
ATOM 2229 C C . LEU A 1 297 ? -23.203 -5.724 45.977 1.00 94.19 297 LEU A C 1
ATOM 2231 O O . LEU A 1 297 ? -24.152 -5.867 46.743 1.00 94.19 297 LEU A O 1
ATOM 2235 N N . ASN A 1 298 ? -22.387 -6.734 45.667 1.00 94.94 298 ASN A N 1
ATOM 2236 C CA . ASN A 1 298 ? -22.573 -8.087 46.195 1.00 94.94 298 ASN A CA 1
ATOM 2237 C C . ASN A 1 298 ? -22.503 -8.125 47.725 1.00 94.94 298 ASN A C 1
ATOM 2239 O O . ASN A 1 298 ? -23.268 -8.839 48.373 1.00 94.94 298 ASN A O 1
ATOM 2243 N N . ARG A 1 299 ? -21.603 -7.343 48.328 1.00 97.19 299 ARG A N 1
ATOM 2244 C CA . ARG A 1 299 ? -21.509 -7.241 49.787 1.00 97.19 299 ARG A CA 1
ATOM 2245 C C . ARG A 1 299 ? -22.741 -6.570 50.396 1.00 97.19 299 ARG A C 1
ATOM 2247 O O . ARG A 1 299 ? -23.198 -7.005 51.450 1.00 97.19 299 ARG A O 1
ATOM 2254 N N . ALA A 1 300 ? -23.266 -5.528 49.757 1.00 94.75 300 ALA A N 1
ATOM 2255 C CA . ALA A 1 300 ? -24.487 -4.858 50.191 1.00 94.75 300 ALA A CA 1
ATOM 2256 C C . ALA A 1 300 ? -25.710 -5.780 50.067 1.00 94.75 300 ALA A C 1
ATOM 2258 O O . ALA A 1 300 ? -26.489 -5.870 51.011 1.00 94.75 300 ALA A O 1
ATOM 2259 N N . ALA A 1 301 ? -25.826 -6.523 48.963 1.00 94.56 301 ALA A N 1
ATOM 2260 C CA . ALA A 1 301 ? -26.898 -7.490 48.743 1.00 94.56 301 ALA A CA 1
ATOM 2261 C C . ALA A 1 301 ? -26.897 -8.604 49.800 1.00 94.56 301 ALA A C 1
ATOM 2263 O O . ALA A 1 301 ? -27.942 -8.916 50.359 1.00 94.56 301 ALA A O 1
ATOM 2264 N N . ARG A 1 302 ? -25.719 -9.145 50.150 1.00 96.69 302 ARG A N 1
ATOM 2265 C CA . ARG A 1 302 ? -25.600 -10.140 51.231 1.00 96.69 302 ARG A CA 1
ATOM 2266 C C . ARG A 1 302 ? -26.079 -9.595 52.571 1.00 96.69 302 ARG A C 1
ATOM 2268 O O . ARG A 1 302 ? -26.906 -10.224 53.205 1.00 96.69 302 ARG A O 1
ATOM 2275 N N . ARG A 1 303 ? -25.641 -8.389 52.949 1.00 96.56 303 ARG A N 1
ATOM 2276 C CA . ARG A 1 303 ? -26.106 -7.743 54.189 1.00 96.56 303 ARG A CA 1
ATOM 2277 C C . ARG A 1 303 ? -27.619 -7.537 54.206 1.00 96.56 303 ARG A C 1
ATOM 2279 O O . ARG A 1 303 ? -28.230 -7.679 55.255 1.00 96.56 303 ARG A O 1
ATOM 2286 N N . LEU A 1 304 ? -28.206 -7.179 53.063 1.00 96.44 304 LEU A N 1
ATOM 2287 C CA . LEU A 1 304 ? -29.651 -7.010 52.945 1.00 96.44 304 LEU A CA 1
ATOM 2288 C C . LEU A 1 304 ? -30.383 -8.344 53.146 1.00 96.44 304 LEU A C 1
ATOM 2290 O O . LEU A 1 304 ? -31.382 -8.374 53.856 1.00 96.44 304 LEU A O 1
ATOM 2294 N N . ASN A 1 305 ? -29.866 -9.430 52.566 1.00 96.44 305 ASN A N 1
ATOM 2295 C CA . ASN A 1 305 ? -30.415 -10.771 52.759 1.00 96.44 305 ASN A CA 1
ATOM 2296 C C . ASN A 1 305 ? -30.284 -11.223 54.217 1.00 96.44 305 ASN A C 1
ATOM 2298 O O . ASN A 1 305 ? -31.282 -11.634 54.787 1.00 96.44 305 ASN A O 1
ATOM 2302 N N . ASP A 1 306 ? -29.123 -11.031 54.850 1.00 97.69 306 ASP A N 1
ATOM 2303 C CA . ASP A 1 306 ? -28.919 -11.370 56.266 1.00 97.69 306 ASP A CA 1
ATOM 2304 C C . ASP A 1 306 ? -29.915 -10.616 57.174 1.00 97.69 306 ASP A C 1
ATOM 2306 O O . ASP A 1 306 ? -30.482 -11.176 58.112 1.00 97.69 306 ASP A O 1
ATOM 2310 N N . MET A 1 307 ? -30.165 -9.331 56.885 1.00 96.56 307 MET A N 1
ATOM 2311 C CA . MET A 1 307 ? -31.168 -8.536 57.602 1.00 96.56 307 MET A CA 1
ATOM 2312 C C . MET A 1 307 ? -32.594 -9.028 57.341 1.00 96.56 307 MET A C 1
ATOM 2314 O O . MET A 1 307 ? -33.415 -9.015 58.255 1.00 96.56 307 MET A O 1
ATOM 2318 N N . ASN A 1 308 ? -32.901 -9.438 56.110 1.00 97.50 308 ASN A N 1
ATOM 2319 C CA . ASN A 1 308 ? -34.210 -9.970 55.754 1.00 97.50 308 ASN A CA 1
ATOM 2320 C C . ASN A 1 308 ? -34.469 -11.318 56.440 1.00 97.50 308 ASN A C 1
ATOM 2322 O O . ASN A 1 308 ? -35.536 -11.503 57.014 1.00 97.50 308 ASN A O 1
ATOM 2326 N N . ASP A 1 309 ? -33.481 -12.210 56.459 1.00 97.81 309 ASP A N 1
ATOM 2327 C CA . ASP A 1 309 ? -33.568 -13.513 57.122 1.00 97.81 309 ASP A CA 1
ATOM 2328 C C . ASP A 1 309 ? -33.778 -13.340 58.635 1.00 97.81 309 ASP A C 1
ATOM 2330 O O . ASP A 1 309 ? -34.663 -13.967 59.214 1.00 97.81 309 ASP A O 1
ATOM 2334 N N . SER A 1 310 ? -33.058 -12.403 59.265 1.00 97.50 310 SER A N 1
ATOM 2335 C CA . SER A 1 310 ? -33.259 -12.063 60.681 1.00 97.50 310 SER A CA 1
ATOM 2336 C C . SER A 1 310 ? -34.650 -11.477 60.968 1.00 97.50 310 SER A C 1
ATOM 2338 O O . SER A 1 310 ? -35.234 -11.748 62.019 1.00 97.50 310 SER A O 1
ATOM 2340 N N . LEU A 1 311 ? -35.207 -10.682 60.045 1.00 97.75 311 LEU A N 1
ATOM 2341 C CA . LEU A 1 311 ? -36.575 -10.171 60.168 1.00 97.75 311 LEU A CA 1
ATOM 2342 C C . LEU A 1 311 ? -37.611 -11.290 60.040 1.00 97.75 311 LEU A C 1
ATOM 2344 O O . LEU A 1 311 ? -38.571 -11.295 60.807 1.00 97.75 311 LEU A O 1
ATOM 2348 N N . VAL A 1 312 ? -37.415 -12.226 59.108 1.00 97.94 312 VAL A N 1
ATOM 2349 C CA . VAL A 1 312 ? -38.288 -13.397 58.943 1.00 97.94 312 VAL A CA 1
ATOM 2350 C C . VAL A 1 312 ? -38.272 -14.251 60.211 1.00 97.94 312 VAL A C 1
ATOM 2352 O O . VAL A 1 312 ? -39.337 -14.539 60.746 1.00 97.94 312 VAL A O 1
ATOM 2355 N N . GLU A 1 313 ? -37.092 -14.552 60.760 1.00 98.06 313 GLU A N 1
ATOM 2356 C CA . GLU A 1 313 ? -36.952 -15.316 62.008 1.00 98.06 313 GLU A CA 1
ATOM 2357 C C . GLU A 1 313 ? -37.664 -14.632 63.190 1.00 98.06 313 GLU A C 1
ATOM 2359 O O . GLU A 1 313 ? -38.417 -15.271 63.924 1.00 98.06 313 GLU A O 1
ATOM 2364 N N . CYS A 1 314 ? -37.505 -13.312 63.339 1.00 98.06 314 CYS A N 1
ATOM 2365 C CA . CYS A 1 314 ? -38.177 -12.534 64.386 1.00 98.06 314 CYS A CA 1
ATOM 2366 C C . CYS A 1 314 ? -39.709 -12.529 64.225 1.00 98.06 314 CYS A C 1
ATOM 2368 O O . CYS A 1 314 ? -40.448 -12.625 65.210 1.00 98.06 314 CYS A O 1
ATOM 2370 N N . VAL A 1 315 ? -40.207 -12.419 62.988 1.00 98.00 315 VAL A N 1
ATOM 2371 C CA . VAL A 1 315 ? -41.647 -12.490 62.698 1.00 98.00 315 VAL A CA 1
ATOM 2372 C C . VAL A 1 315 ? -42.193 -13.881 63.009 1.00 98.00 315 VAL A C 1
ATOM 2374 O O . VAL A 1 315 ? -43.259 -13.974 63.622 1.00 98.00 315 VAL A O 1
ATOM 2377 N N . ASP A 1 316 ? -41.473 -14.942 62.653 1.00 98.19 316 ASP A N 1
ATOM 2378 C CA . ASP A 1 316 ? -41.868 -16.322 62.944 1.00 98.19 316 ASP A CA 1
ATOM 2379 C C . ASP A 1 316 ? -41.900 -16.587 64.457 1.00 98.19 316 ASP A C 1
ATOM 2381 O O . ASP A 1 316 ? -42.890 -17.123 64.963 1.00 98.19 316 ASP A O 1
ATOM 2385 N N . GLU A 1 317 ? -40.890 -16.128 65.206 1.00 98.12 317 GLU A N 1
ATOM 2386 C CA . GLU A 1 317 ? -40.848 -16.228 66.672 1.00 98.12 317 GLU A CA 1
ATOM 2387 C C . GLU A 1 317 ? -42.042 -15.508 67.317 1.00 98.12 317 GLU A C 1
ATOM 2389 O O . GLU A 1 317 ? -42.769 -16.087 68.132 1.00 98.12 317 GLU A O 1
ATOM 2394 N N . ARG A 1 318 ? -42.307 -14.258 66.912 1.00 97.19 318 ARG A N 1
ATOM 2395 C CA . ARG A 1 318 ? -43.441 -13.473 67.426 1.00 97.19 318 ARG A CA 1
ATOM 2396 C C . ARG A 1 318 ? -44.786 -14.077 67.055 1.00 97.19 318 ARG A C 1
ATOM 2398 O O . ARG A 1 318 ? -45.710 -14.052 67.869 1.00 97.19 318 ARG A O 1
ATOM 2405 N N . THR A 1 319 ? -44.906 -14.626 65.853 1.00 97.88 319 THR A N 1
ATOM 2406 C CA . THR A 1 319 ? -46.128 -15.305 65.413 1.00 97.88 319 THR A CA 1
ATOM 2407 C C . THR A 1 319 ? -46.352 -16.574 66.233 1.00 97.88 319 THR A C 1
ATOM 2409 O O . THR A 1 319 ? -47.468 -16.808 66.695 1.00 97.88 319 THR A O 1
ATOM 2412 N N . GLY A 1 320 ? -45.294 -17.340 66.512 1.00 98.00 320 GLY A N 1
ATOM 2413 C CA . GLY A 1 320 ? -45.339 -18.491 67.415 1.00 98.00 320 GLY A CA 1
ATOM 2414 C C . GLY A 1 320 ? -45.756 -18.120 68.843 1.00 98.00 320 GLY A C 1
ATOM 2415 O O . GLY A 1 320 ? -46.645 -18.757 69.409 1.00 98.00 320 GLY A O 1
ATOM 2416 N N . GLU A 1 321 ? -45.184 -17.052 69.411 1.00 97.62 321 GLU A N 1
ATOM 2417 C CA . GLU A 1 321 ? -45.546 -16.534 70.741 1.00 97.62 321 GLU A CA 1
ATOM 2418 C C . GLU A 1 321 ? -47.028 -16.121 70.806 1.00 97.62 321 GLU A C 1
ATOM 2420 O O . GLU A 1 321 ? -47.731 -16.444 71.769 1.00 97.62 321 GLU A O 1
ATOM 2425 N N . LEU A 1 322 ? -47.526 -15.433 69.772 1.00 97.62 322 LEU A N 1
ATOM 2426 C CA . LEU A 1 322 ? -48.928 -15.023 69.677 1.00 97.62 322 LEU A CA 1
ATOM 2427 C C . LEU A 1 322 ? -49.875 -16.220 69.543 1.00 97.62 322 LEU A C 1
ATOM 2429 O O . LEU A 1 322 ? -50.904 -16.253 70.221 1.00 97.62 322 LEU A O 1
ATOM 2433 N N . LEU A 1 323 ? -49.532 -17.219 68.725 1.00 98.00 323 LEU A N 1
ATOM 2434 C CA . LEU A 1 323 ? -50.309 -18.458 68.604 1.00 98.00 323 LEU A CA 1
ATOM 2435 C C . LEU A 1 323 ? -50.362 -19.223 69.934 1.00 98.00 323 LEU A C 1
ATOM 2437 O O . LEU A 1 323 ? -51.416 -19.712 70.331 1.00 98.00 323 LEU A O 1
ATOM 2441 N N . HIS A 1 324 ? -49.253 -19.268 70.674 1.00 98.06 324 HIS A N 1
ATOM 2442 C CA . HIS A 1 324 ? -49.230 -19.895 71.993 1.00 98.06 324 HIS A CA 1
ATOM 2443 C C . HIS A 1 324 ? -50.114 -19.150 73.007 1.00 98.06 324 HIS A C 1
ATOM 2445 O O . HIS A 1 324 ? -50.918 -19.771 73.701 1.00 98.06 324 HIS A O 1
ATOM 2451 N N . ARG A 1 325 ? -50.024 -1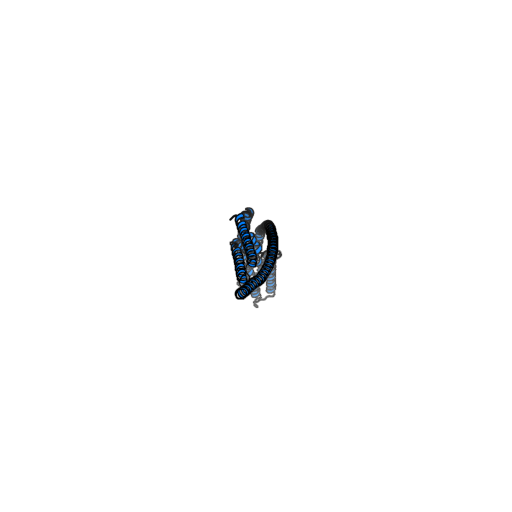7.813 73.063 1.00 96.81 325 ARG A N 1
ATOM 2452 C CA . ARG A 1 325 ? -50.860 -16.992 73.957 1.00 96.81 325 ARG A CA 1
ATOM 2453 C C . ARG A 1 325 ? -52.343 -17.063 73.621 1.00 96.81 325 ARG A C 1
ATOM 2455 O O . ARG A 1 325 ? -53.162 -17.071 74.532 1.00 96.81 325 ARG A O 1
ATOM 2462 N N . THR A 1 326 ? -52.693 -17.082 72.338 1.00 97.88 326 THR A N 1
ATOM 2463 C CA . THR A 1 326 ? -54.093 -17.205 71.907 1.00 97.88 326 THR A CA 1
ATOM 2464 C C . THR A 1 326 ? -54.666 -18.561 72.303 1.00 97.88 326 THR A C 1
ATOM 2466 O O . THR A 1 326 ? -55.730 -18.585 72.913 1.00 97.88 326 THR A O 1
ATOM 2469 N N . ALA A 1 327 ? -53.928 -19.657 72.099 1.00 98.00 327 ALA A N 1
ATOM 2470 C CA . ALA A 1 327 ? -54.337 -20.984 72.563 1.00 98.00 327 ALA A CA 1
ATOM 2471 C C . ALA A 1 327 ? -54.500 -21.062 74.096 1.00 98.00 327 ALA A C 1
ATOM 2473 O O . ALA A 1 327 ? -55.451 -21.665 74.594 1.00 98.00 327 ALA A O 1
ATOM 2474 N N . GLU A 1 328 ? -53.601 -20.430 74.857 1.00 97.94 328 GLU A N 1
ATOM 2475 C CA . GLU A 1 328 ? -53.695 -20.369 76.321 1.00 97.94 328 GLU A CA 1
ATOM 2476 C C . GLU A 1 328 ? -54.912 -19.553 76.786 1.00 97.94 328 GLU A C 1
ATOM 2478 O O . GLU A 1 328 ? -55.651 -19.986 77.669 1.00 97.94 328 GLU A O 1
ATOM 2483 N N . LEU A 1 329 ? -55.171 -18.398 76.162 1.00 97.62 329 LEU A N 1
ATOM 2484 C CA . LEU A 1 329 ? -56.363 -17.597 76.445 1.00 97.62 329 LEU A CA 1
ATOM 2485 C C . LEU A 1 329 ? -57.645 -18.360 76.102 1.00 97.62 329 LEU A C 1
ATOM 2487 O O . LEU A 1 329 ? -58.575 -18.365 76.904 1.00 97.62 329 LEU A O 1
ATOM 2491 N N . GLU A 1 330 ? -57.698 -19.040 74.955 1.00 98.00 330 GLU A N 1
ATOM 2492 C CA . GLU A 1 330 ? -58.831 -19.893 74.585 1.00 98.00 330 GLU A CA 1
ATOM 2493 C C . GLU A 1 330 ? -59.067 -20.971 75.648 1.00 98.00 330 GLU A C 1
ATOM 2495 O O . GLU A 1 330 ? -60.183 -21.103 76.155 1.00 98.00 330 GLU A O 1
ATOM 2500 N N . ARG A 1 331 ? -58.012 -21.657 76.099 1.00 97.94 331 ARG A N 1
ATOM 2501 C CA . ARG A 1 331 ? -58.108 -22.633 77.189 1.00 97.94 331 ARG A CA 1
ATOM 2502 C C . ARG A 1 331 ? -58.665 -22.011 78.471 1.00 97.94 331 ARG A C 1
ATOM 2504 O O . ARG A 1 331 ? -59.655 -22.512 79.004 1.00 97.94 331 ARG A O 1
ATOM 2511 N N . GLN A 1 332 ? -58.109 -20.891 78.927 1.00 97.06 332 GLN A N 1
ATOM 2512 C CA . GLN A 1 332 ? -58.584 -20.195 80.128 1.00 97.06 332 GLN A CA 1
ATOM 2513 C C . GLN A 1 332 ? -60.044 -19.748 79.998 1.00 97.06 332 GLN A C 1
ATOM 2515 O O . GLN A 1 332 ? -60.818 -19.876 80.945 1.00 97.06 332 GLN A O 1
ATOM 2520 N N . THR A 1 333 ? -60.459 -19.266 78.823 1.00 97.88 333 THR A N 1
ATOM 2521 C CA . THR A 1 333 ? -61.861 -18.892 78.586 1.00 97.88 333 THR A CA 1
ATOM 2522 C C . THR A 1 333 ? -62.792 -20.098 78.647 1.00 97.88 333 THR A C 1
ATOM 2524 O O . THR A 1 333 ? -63.848 -20.000 79.272 1.00 97.88 333 THR A O 1
ATOM 2527 N N . THR A 1 334 ? -62.394 -21.249 78.090 1.00 98.06 334 THR A N 1
ATOM 2528 C CA . THR A 1 334 ? -63.183 -22.486 78.198 1.00 98.06 334 THR A CA 1
ATOM 2529 C C . THR A 1 334 ? -63.282 -22.978 79.643 1.00 98.06 334 THR A C 1
ATOM 2531 O O . THR A 1 334 ? -64.373 -23.328 80.090 1.00 98.06 334 THR A O 1
ATOM 2534 N N . GLU A 1 335 ? -62.192 -22.928 80.414 1.00 97.19 335 GLU A N 1
ATOM 2535 C CA . GLU A 1 335 ? -62.184 -23.293 81.836 1.00 97.19 335 GLU A CA 1
ATOM 2536 C C . GLU A 1 335 ? -63.089 -22.362 82.663 1.00 97.19 335 GLU A C 1
ATOM 2538 O O . GLU A 1 335 ? -63.912 -22.830 83.454 1.00 97.19 335 GLU A O 1
ATOM 2543 N N . LEU A 1 336 ? -63.013 -21.045 82.434 1.00 97.38 336 LEU A N 1
ATOM 2544 C CA . LEU A 1 336 ? -63.892 -20.065 83.077 1.00 97.38 336 LEU A CA 1
ATOM 2545 C C . LEU A 1 336 ? -65.363 -20.274 82.715 1.00 97.38 336 LEU A C 1
ATOM 2547 O O . LEU A 1 336 ? -66.228 -20.112 83.576 1.00 97.38 336 LEU A O 1
ATOM 2551 N N . GLN A 1 337 ? -65.662 -20.637 81.467 1.00 97.56 337 GLN A N 1
ATOM 2552 C CA . GLN A 1 337 ? -67.024 -20.922 81.030 1.00 97.56 337 GLN A CA 1
ATOM 2553 C C . GLN A 1 337 ? -67.588 -22.158 81.745 1.00 97.56 337 GLN A C 1
ATOM 2555 O O . GLN A 1 337 ? -68.697 -22.094 82.271 1.00 97.56 337 GLN A O 1
ATOM 2560 N N . VAL A 1 338 ? -66.794 -23.225 81.885 1.00 98.00 338 VAL A N 1
ATOM 2561 C CA . VAL A 1 338 ? -67.172 -24.421 82.660 1.00 98.00 338 VAL A CA 1
ATOM 2562 C C . VAL A 1 338 ? -67.415 -24.084 84.137 1.00 98.00 338 VAL A C 1
ATOM 2564 O O . VAL A 1 338 ? -68.428 -24.497 84.703 1.00 98.00 338 VAL A O 1
ATOM 2567 N N . LEU A 1 339 ? -66.527 -23.307 84.770 1.00 97.00 339 LEU A N 1
ATOM 2568 C CA . LEU A 1 339 ? -66.687 -22.884 86.168 1.00 97.00 339 LEU A CA 1
ATOM 2569 C C . LEU A 1 339 ? -67.926 -22.005 86.368 1.00 97.00 339 LEU A C 1
ATOM 2571 O O . LEU A 1 339 ? -68.659 -22.174 87.345 1.00 97.00 339 LEU A O 1
ATOM 2575 N N . ARG A 1 340 ? -68.176 -21.080 85.435 1.00 97.62 340 ARG A N 1
ATOM 2576 C CA . ARG A 1 340 ? -69.379 -20.246 85.425 1.00 97.62 340 ARG A CA 1
ATOM 2577 C C . ARG A 1 340 ? -70.631 -21.114 85.330 1.00 97.62 340 ARG A C 1
ATOM 2579 O O . ARG A 1 340 ? -71.541 -20.924 86.133 1.00 97.62 340 ARG A O 1
ATOM 2586 N N . ASP A 1 341 ? -70.685 -22.046 84.383 1.00 97.56 341 ASP A N 1
ATOM 2587 C CA . ASP A 1 341 ? -71.850 -22.910 84.179 1.00 97.56 341 ASP A CA 1
ATOM 2588 C C . ASP A 1 341 ? -72.109 -23.792 85.411 1.00 97.56 341 ASP A C 1
ATOM 2590 O O . ASP A 1 341 ? -73.252 -23.910 85.856 1.00 97.56 341 ASP A O 1
ATOM 2594 N N . ALA A 1 342 ? -71.057 -24.319 86.047 1.00 96.88 342 ALA A N 1
ATOM 2595 C CA . ALA A 1 342 ? -71.163 -25.048 87.312 1.00 96.88 342 ALA A CA 1
ATOM 2596 C C . ALA A 1 342 ? -71.695 -24.169 88.462 1.00 96.88 342 ALA A C 1
ATOM 2598 O O . ALA A 1 342 ? -72.553 -24.605 89.232 1.00 96.88 342 ALA A O 1
ATOM 2599 N N . ALA A 1 343 ? -71.236 -22.917 88.573 1.00 96.50 343 ALA A N 1
ATOM 2600 C CA . ALA A 1 343 ? -71.721 -21.971 89.581 1.00 96.50 343 ALA A CA 1
ATOM 2601 C C . ALA A 1 343 ? -73.195 -21.582 89.359 1.00 96.50 343 ALA A C 1
ATOM 2603 O O . ALA A 1 343 ? -73.963 -21.486 90.322 1.00 96.50 343 ALA A O 1
ATOM 2604 N N . VAL A 1 344 ? -73.609 -21.399 88.099 1.00 97.19 344 VAL A N 1
ATOM 2605 C CA . VAL A 1 344 ? -75.015 -21.169 87.729 1.00 97.19 344 VAL A CA 1
ATOM 2606 C C . VAL A 1 344 ? -75.864 -22.379 88.117 1.00 97.19 344 VAL A C 1
ATOM 2608 O O . VAL A 1 344 ? -76.848 -22.210 88.833 1.00 97.19 344 VAL A O 1
ATOM 2611 N N . GLN A 1 345 ? -75.449 -23.598 87.757 1.00 97.06 345 GLN A N 1
ATOM 2612 C CA . GLN A 1 345 ? -76.157 -24.829 88.1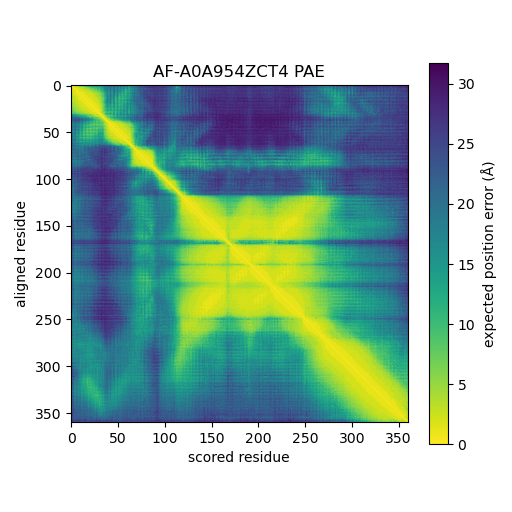31 1.00 97.06 345 GLN A CA 1
ATOM 2613 C C . GLN A 1 345 ? -76.263 -25.011 89.650 1.00 97.06 345 GLN A C 1
ATOM 2615 O O . GLN A 1 345 ? -77.325 -25.376 90.149 1.00 97.06 345 GLN A O 1
ATOM 2620 N N . ALA A 1 346 ? -75.199 -24.721 90.404 1.00 96.00 346 ALA A N 1
ATOM 2621 C CA . ALA A 1 346 ? -75.219 -24.776 91.866 1.00 96.00 346 ALA A CA 1
ATOM 2622 C C . ALA A 1 346 ? -76.195 -23.750 92.465 1.00 96.00 346 ALA A C 1
ATOM 2624 O O . ALA A 1 346 ? -76.924 -24.058 93.411 1.00 96.00 346 ALA A O 1
ATOM 2625 N N . THR A 1 347 ? -76.242 -22.543 91.895 1.00 96.75 347 THR A N 1
ATOM 2626 C CA . THR A 1 347 ? -77.182 -21.491 92.303 1.00 96.75 347 THR A CA 1
ATOM 2627 C C . THR A 1 347 ? -78.622 -21.901 92.001 1.00 96.75 347 THR A C 1
ATOM 2629 O O . THR A 1 347 ? -79.475 -21.806 92.880 1.00 96.75 347 THR A O 1
ATOM 2632 N N . GLU A 1 348 ? -78.893 -22.435 90.808 1.00 96.56 348 GLU A N 1
ATOM 2633 C CA . GLU A 1 348 ? -80.209 -22.967 90.442 1.00 96.56 348 GLU A CA 1
ATOM 2634 C C . GLU A 1 348 ? -80.634 -24.132 91.342 1.00 96.56 348 GLU A C 1
ATOM 2636 O O . GLU A 1 348 ? -81.769 -24.157 91.816 1.00 96.56 348 GLU A O 1
ATOM 2641 N N . ALA A 1 349 ? -79.735 -25.082 91.612 1.00 95.00 349 ALA A N 1
ATOM 2642 C CA . ALA A 1 349 ? -79.993 -26.211 92.501 1.00 95.00 349 ALA A CA 1
ATOM 2643 C C . ALA A 1 349 ? -80.331 -25.736 93.921 1.00 95.00 349 ALA A C 1
ATOM 2645 O O . ALA A 1 349 ? -81.304 -26.206 94.512 1.00 95.00 349 ALA A O 1
ATOM 2646 N N . LYS A 1 350 ? -79.587 -24.748 94.438 1.00 95.50 350 LYS A N 1
ATOM 2647 C CA . LYS A 1 350 ? -79.876 -24.102 95.724 1.00 95.50 350 LYS A CA 1
ATOM 2648 C C . LYS A 1 350 ? -81.243 -23.413 95.720 1.00 95.50 350 LYS A C 1
ATOM 2650 O O . LYS A 1 350 ? -82.007 -23.593 96.663 1.00 95.50 350 LYS A O 1
ATOM 2655 N N . SER A 1 351 ? -81.571 -22.651 94.677 1.00 94.12 351 SER A N 1
ATOM 2656 C CA . SER A 1 351 ? -82.875 -21.990 94.552 1.00 94.12 351 SER A CA 1
ATOM 2657 C C . SER A 1 351 ? -84.032 -22.990 94.480 1.00 94.12 351 SER A C 1
ATOM 2659 O O . SER A 1 351 ? -85.031 -22.794 95.166 1.00 94.12 351 SER A O 1
ATOM 2661 N N . ARG A 1 352 ? -83.894 -24.089 93.720 1.00 92.25 352 ARG A N 1
ATOM 2662 C CA . ARG A 1 352 ? -84.891 -25.178 93.671 1.00 92.25 352 ARG A CA 1
ATOM 2663 C C . ARG A 1 352 ? -85.061 -25.853 95.030 1.00 92.25 352 ARG A C 1
ATOM 2665 O O . ARG A 1 352 ? -86.185 -26.106 95.442 1.00 92.25 352 ARG A O 1
ATOM 2672 N N . PHE A 1 353 ? -83.960 -26.105 95.737 1.00 92.94 353 PHE A N 1
ATOM 2673 C CA . PHE A 1 353 ? -83.996 -26.672 97.084 1.00 92.94 353 PHE A CA 1
ATOM 2674 C C . PHE A 1 353 ? -84.749 -25.767 98.069 1.00 92.94 353 PHE A C 1
ATOM 2676 O O . PHE A 1 353 ? -85.633 -26.241 98.775 1.00 92.94 353 PHE A O 1
ATOM 2683 N N . LEU A 1 354 ? -84.448 -24.462 98.085 1.00 93.69 354 LEU A N 1
ATOM 2684 C CA . LEU A 1 354 ? -85.145 -23.493 98.939 1.00 93.69 354 LEU A CA 1
ATOM 2685 C C . LEU A 1 354 ? -86.630 -23.352 98.579 1.00 93.69 354 LEU A C 1
ATOM 2687 O O . LEU A 1 354 ? -87.453 -23.232 99.479 1.00 93.69 354 LEU A O 1
ATOM 2691 N N . ALA A 1 355 ? -86.975 -23.388 97.289 1.00 91.19 355 ALA A N 1
ATOM 2692 C CA . ALA A 1 355 ? -88.366 -23.359 96.841 1.00 91.19 355 ALA A CA 1
ATOM 2693 C C . ALA A 1 355 ? -89.145 -24.606 97.292 1.00 91.19 355 ALA A C 1
ATOM 2695 O O . ALA A 1 355 ? -90.277 -24.480 97.749 1.00 91.19 355 ALA A O 1
ATOM 2696 N N . ASN A 1 356 ? -88.533 -25.794 97.222 1.00 89.56 356 ASN A N 1
ATOM 2697 C CA . ASN A 1 356 ? -89.135 -27.019 97.755 1.00 89.56 356 ASN A CA 1
ATOM 2698 C C . ASN A 1 356 ? -89.317 -26.937 99.279 1.00 89.56 356 ASN A C 1
ATOM 2700 O O . ASN A 1 356 ? -90.392 -27.244 99.778 1.00 89.56 356 ASN A O 1
ATOM 2704 N N . MET A 1 357 ? -88.308 -26.449 100.006 1.00 85.12 357 MET A N 1
ATOM 2705 C CA . MET A 1 357 ? -88.369 -26.260 101.462 1.00 85.12 357 MET A CA 1
ATOM 2706 C C . MET A 1 357 ? -89.384 -25.208 101.922 1.00 85.12 357 MET A C 1
ATOM 2708 O O . MET A 1 357 ? -89.791 -25.254 103.071 1.00 85.12 357 MET A O 1
ATOM 2712 N N . SER A 1 358 ? -89.750 -24.225 101.089 1.00 86.75 358 SER A N 1
ATOM 2713 C CA . SER A 1 358 ? -90.815 -23.271 101.439 1.00 86.75 358 SER A CA 1
ATOM 2714 C C . SER A 1 358 ? -92.216 -23.793 101.112 1.00 86.75 358 SER A C 1
ATOM 2716 O O . SER A 1 358 ? -93.197 -23.136 101.453 1.00 86.75 358 SER A O 1
ATOM 2718 N N . HIS A 1 359 ? -92.305 -24.873 100.332 1.00 84.56 359 HIS A N 1
ATOM 2719 C CA . HIS A 1 359 ? -93.554 -25.541 99.982 1.00 84.56 359 HIS A CA 1
ATOM 2720 C C . HIS A 1 359 ? -93.900 -26.640 100.999 1.00 84.56 359 HIS A C 1
ATOM 2722 O O . HIS A 1 359 ? -95.084 -26.869 101.257 1.00 84.56 359 HIS A O 1
ATOM 2728 N N . GLU A 1 360 ? -92.888 -27.335 101.527 1.00 72.88 360 GLU A N 1
ATOM 2729 C CA . GLU A 1 360 ? -92.988 -28.140 102.757 1.00 72.88 360 GLU A CA 1
ATOM 2730 C C . GLU A 1 360 ? -93.217 -27.248 103.984 1.00 72.88 360 GLU A C 1
ATOM 2732 O O . GLU A 1 360 ? -94.028 -27.661 104.847 1.00 72.88 360 GLU A O 1
#